Protein AF-A0A9W9JYM2-F1 (afdb_monomer_lite)

Secondary structure (DSSP, 8-state):
--------------------------------PPPPP---TTHHHHHHHHTPBPPPPBPTTT-PBPTT--SBHHHHHT--HHHHHHHHHHTT--SS--HHHHTSS------TTSTTGGG--HHHHHHHHHHHTTSS----S--STTGGGGS---------------------PPP------------------------HHHHHHHHHHHHHHHHHHHHHHHHHHHHT-

Foldseek 3Di:
DDDDDDDDDDDDDDDDDDDDDDDDDDPDPDPPDPDDPPDDPCPVVVVVQQAAAADFDAQLVPRHGQPPDDGGNVVLVVDDPVRLVSVCVSQQLAPPGDPSQVSAPDHFNHLHVDPCVVVQDPVNSSLRVCCSSVVDDDDDDDDPPPVCVVPDDDDDDDDDDDDDDDDDDDDDDDDDDDDDDDDDDDDDDDDDPPPPPPDPVNVVVVVVVVVVVVVVVVVVVVVVVVVVD

Organism: NCBI:txid1131581

Sequence (229 aa):
MKTSPASPNRKSNSSSFSNSAKSSSSASTNPPQPLPPTFHPNFLPFINHLAQPLNPMVNSITGEAAPGWPENVLQYHLLSENQLNNLARFFGQVFPANTTTHSYPRTFRPWIGAPDEDSTSIERKRSSFGYFIGLYDYIPSEVEHFTARLARPLLEHPLSINLGPAGQRQTQPESYPGQDNARNLTRPENEAESAHSQSVMDVMLYMEREWQLAMARAQAEQENRLARK

Structure (mmCIF, N/CA/C/O backbone):
data_AF-A0A9W9JYM2-F1
#
_entry.id   AF-A0A9W9JYM2-F1
#
loop_
_atom_site.group_PDB
_atom_site.id
_atom_site.type_symbol
_atom_site.label_atom_id
_atom_site.label_alt_id
_atom_site.label_comp_id
_atom_site.label_asym_id
_atom_site.label_entity_id
_atom_site.label_seq_id
_atom_site.pdbx_PDB_ins_code
_atom_site.Cartn_x
_atom_site.Cartn_y
_atom_site.Cartn_z
_at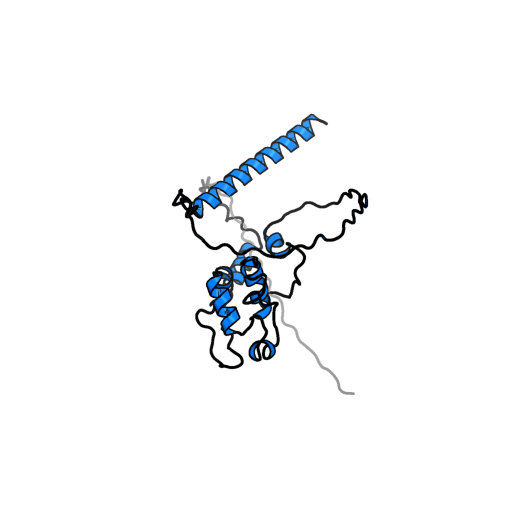om_site.occupancy
_atom_site.B_iso_or_equiv
_atom_site.auth_seq_id
_atom_site.auth_comp_id
_atom_site.auth_asym_id
_atom_site.auth_atom_id
_atom_site.pdbx_PDB_model_num
ATOM 1 N N . MET A 1 1 ? -35.630 -47.715 25.346 1.00 52.12 1 MET A N 1
ATOM 2 C CA . MET A 1 1 ? -35.900 -47.700 26.800 1.00 52.12 1 MET A CA 1
ATOM 3 C C . MET A 1 1 ? -34.611 -47.388 27.542 1.00 52.12 1 MET A C 1
ATOM 5 O O . MET A 1 1 ? -33.712 -48.216 27.502 1.00 52.12 1 MET A O 1
ATOM 9 N N . LYS A 1 2 ? -34.509 -46.204 28.153 1.00 50.06 2 LYS A N 1
ATOM 10 C CA . LYS A 1 2 ? -33.756 -45.903 29.386 1.00 50.06 2 LYS A CA 1
ATOM 11 C C . LYS A 1 2 ? -33.993 -44.426 29.728 1.00 50.06 2 LYS A C 1
ATOM 13 O O . LYS A 1 2 ? -34.112 -43.589 28.843 1.00 50.06 2 LYS A O 1
ATOM 18 N N . THR A 1 3 ? -34.220 -44.199 31.007 1.00 57.06 3 THR A N 1
ATOM 19 C CA . THR A 1 3 ? -35.016 -43.145 31.644 1.00 57.06 3 THR A CA 1
ATOM 20 C C . THR A 1 3 ? -34.171 -41.961 32.129 1.00 57.06 3 THR A C 1
ATOM 22 O O . THR A 1 3 ? -33.016 -42.155 32.499 1.00 57.06 3 THR A O 1
ATOM 25 N N . SER A 1 4 ? -34.779 -40.767 32.200 1.00 56.91 4 SER A N 1
ATOM 26 C CA . SER A 1 4 ? -34.328 -39.604 32.999 1.00 56.91 4 SER A CA 1
ATOM 27 C C . SER A 1 4 ? -34.153 -39.951 34.492 1.00 56.91 4 SER A C 1
ATOM 29 O O . SER A 1 4 ? -34.675 -40.987 34.921 1.00 56.91 4 SER A O 1
ATOM 31 N N . PRO A 1 5 ? -33.450 -39.123 35.302 1.00 62.56 5 PRO A N 1
ATOM 32 C CA . PRO A 1 5 ? -34.074 -37.958 35.986 1.00 62.56 5 PRO A CA 1
ATOM 33 C C . PRO A 1 5 ? -33.123 -36.725 36.146 1.00 62.56 5 PRO A C 1
ATOM 35 O O . PRO A 1 5 ? -31.911 -36.873 36.178 1.00 62.56 5 PRO A O 1
ATOM 38 N N . ALA A 1 6 ? -33.597 -35.479 35.992 1.00 46.03 6 ALA A N 1
ATOM 39 C CA . ALA A 1 6 ? -34.107 -34.514 37.001 1.00 46.03 6 ALA A CA 1
ATOM 40 C C . ALA A 1 6 ? -33.075 -33.494 37.571 1.00 46.03 6 ALA A C 1
ATOM 42 O O . ALA A 1 6 ? -32.007 -33.859 38.050 1.00 46.03 6 ALA A O 1
ATOM 43 N N . SER A 1 7 ? -33.454 -32.203 37.522 1.00 45.78 7 SER A N 1
ATOM 44 C CA . SER A 1 7 ? -32.801 -30.998 38.096 1.00 45.78 7 SER A CA 1
ATOM 45 C C . SER A 1 7 ? -32.857 -30.924 39.637 1.00 45.78 7 SER A C 1
ATOM 47 O O . SER A 1 7 ? -33.600 -31.696 40.244 1.00 45.78 7 SER A O 1
ATOM 49 N N . PRO A 1 8 ? -32.146 -29.970 40.293 1.00 57.94 8 PRO A N 1
ATOM 50 C CA . PRO A 1 8 ? -32.771 -28.679 40.689 1.00 57.94 8 PRO A CA 1
ATOM 51 C C . PRO A 1 8 ? -31.809 -27.453 40.644 1.00 57.94 8 PRO A C 1
ATOM 53 O O . PRO A 1 8 ? -30.619 -27.562 40.901 1.00 57.94 8 PRO A O 1
ATOM 56 N N . ASN A 1 9 ? -32.242 -26.277 40.170 1.00 39.62 9 ASN A N 1
ATOM 57 C CA . ASN A 1 9 ? -32.855 -25.161 40.922 1.00 39.62 9 ASN A CA 1
ATOM 58 C C . ASN A 1 9 ? -31.942 -24.481 41.976 1.00 39.62 9 ASN A C 1
ATOM 60 O O . ASN A 1 9 ? -31.731 -25.029 43.058 1.00 39.62 9 ASN A O 1
ATOM 64 N N . ARG A 1 10 ? -31.499 -23.233 41.728 1.00 40.88 10 ARG A N 1
ATOM 65 C CA . ARG A 1 10 ? -31.034 -22.327 42.799 1.00 40.88 10 ARG A CA 1
ATOM 66 C C . ARG A 1 10 ? -31.314 -20.841 42.510 1.00 40.88 10 ARG A C 1
ATOM 68 O O . ARG A 1 10 ? -30.518 -20.140 41.905 1.00 40.88 10 ARG A O 1
ATOM 75 N N . LYS A 1 11 ? -32.494 -20.419 42.976 1.00 42.94 11 LYS A N 1
ATOM 76 C CA . LYS A 1 11 ? -32.839 -19.189 43.721 1.00 42.94 11 LYS A CA 1
ATOM 77 C C . LYS A 1 11 ? -32.017 -17.907 43.473 1.00 42.94 11 LYS A C 1
ATOM 79 O O . LYS A 1 11 ? -30.898 -17.756 43.951 1.00 42.94 11 LYS A O 1
ATOM 84 N N . SER A 1 12 ? -32.709 -16.961 42.840 1.00 44.03 12 SER A N 1
ATOM 85 C CA . SER A 1 12 ? -32.846 -15.534 43.176 1.00 44.03 12 SER A CA 1
ATOM 86 C C . SER A 1 12 ? -32.277 -15.055 44.519 1.00 44.03 12 SER A C 1
ATOM 88 O O . SER A 1 12 ? -32.616 -15.622 45.556 1.00 44.03 12 SER A O 1
ATOM 90 N N . ASN A 1 13 ? -31.597 -13.902 44.503 1.00 38.34 13 ASN A N 1
ATOM 91 C CA . ASN A 1 13 ? -31.662 -12.935 45.600 1.00 38.34 13 ASN A CA 1
ATOM 92 C C . ASN A 1 13 ? -31.678 -11.501 45.053 1.00 38.34 13 ASN A C 1
ATOM 94 O O . ASN A 1 13 ? -30.688 -10.986 44.542 1.00 38.34 13 ASN A O 1
ATOM 98 N N . SER A 1 14 ? -32.849 -10.885 45.176 1.00 40.78 14 SER A N 1
ATOM 99 C CA . SER A 1 14 ? -33.085 -9.450 45.152 1.00 40.78 14 SER A CA 1
ATOM 100 C C . SER A 1 14 ? -32.623 -8.835 46.473 1.00 40.78 14 SER A C 1
ATOM 102 O O . SER A 1 14 ? -33.038 -9.299 47.535 1.00 40.78 14 SER A O 1
ATOM 104 N N . SER A 1 15 ? -31.865 -7.746 46.427 1.00 43.50 15 SER A N 1
ATOM 105 C CA . SER A 1 15 ? -31.766 -6.824 47.560 1.00 43.50 15 SER A CA 1
ATOM 106 C C . SER A 1 15 ? -31.926 -5.399 47.056 1.00 43.50 15 SER A C 1
ATOM 108 O O . SER A 1 15 ? -30.973 -4.738 46.646 1.00 43.50 15 SER A O 1
ATOM 110 N N . SER A 1 16 ? -33.181 -4.968 47.074 1.00 39.88 16 SER A N 1
ATOM 111 C CA . SER A 1 16 ? -33.601 -3.578 47.050 1.00 39.88 16 SER A CA 1
ATOM 112 C C . SER A 1 16 ? -33.079 -2.890 48.311 1.00 39.88 16 SER A C 1
ATOM 114 O O . SER A 1 16 ? -33.442 -3.289 49.415 1.00 39.88 16 SER A O 1
ATOM 116 N N . PHE A 1 17 ? -32.271 -1.845 48.158 1.00 40.62 17 PHE A N 1
ATOM 117 C CA . PHE A 1 17 ? -32.029 -0.880 49.227 1.00 40.62 17 PHE A CA 1
ATOM 118 C C . PHE A 1 17 ? -32.541 0.480 48.772 1.00 40.62 17 PHE A C 1
ATOM 120 O O . PHE A 1 17 ? -31.907 1.208 48.013 1.00 40.62 17 PHE A O 1
ATOM 127 N N . SER A 1 18 ? -33.751 0.779 49.230 1.00 43.53 18 SER A N 1
ATOM 128 C CA . SER A 1 18 ? -34.351 2.101 49.237 1.00 43.53 18 SER A CA 1
ATOM 129 C C . SER A 1 18 ? -33.658 2.961 50.292 1.00 43.53 18 SER A C 1
ATOM 131 O O . SER A 1 18 ? -33.866 2.740 51.484 1.00 43.53 18 SER A O 1
ATOM 133 N N . ASN A 1 19 ? -32.893 3.965 49.868 1.00 41.31 19 ASN A N 1
ATOM 134 C CA . ASN A 1 19 ? -32.499 5.069 50.737 1.00 41.31 19 ASN A CA 1
ATOM 135 C C . ASN A 1 19 ? -33.238 6.328 50.291 1.00 41.31 19 ASN A C 1
ATOM 137 O O . ASN A 1 19 ? -32.892 6.972 49.305 1.00 41.31 19 ASN A O 1
ATOM 141 N N . SER A 1 20 ? -34.288 6.638 51.044 1.00 42.53 20 SER A N 1
ATOM 142 C CA . SER A 1 20 ? -34.987 7.913 51.023 1.00 42.53 20 SER A CA 1
ATOM 143 C C . SER A 1 20 ? -34.416 8.759 52.156 1.00 42.53 20 SER A C 1
ATOM 145 O O . SER A 1 20 ? -34.592 8.395 53.317 1.00 42.53 20 SER A O 1
ATOM 147 N N . ALA A 1 21 ? -33.725 9.858 51.847 1.00 40.41 21 ALA A N 1
ATOM 148 C CA . ALA A 1 21 ? -33.579 10.980 52.772 1.00 40.41 21 ALA A CA 1
ATOM 149 C C . ALA A 1 21 ? -33.031 12.242 52.089 1.00 40.41 21 ALA A C 1
ATOM 151 O O . ALA A 1 21 ? -31.911 12.265 51.592 1.00 40.41 21 ALA A O 1
ATOM 152 N N . LYS A 1 22 ? -33.814 13.310 52.271 1.00 43.94 22 LYS A N 1
ATOM 153 C CA . LYS A 1 22 ? -33.401 14.697 52.534 1.00 43.94 22 LYS A CA 1
ATOM 154 C C . LYS A 1 22 ? -32.867 15.535 51.370 1.00 43.94 22 LYS A C 1
ATOM 156 O O . LYS A 1 22 ? -31.683 15.615 51.080 1.00 43.94 22 LYS A O 1
ATOM 161 N N . SER A 1 23 ? -33.810 16.324 50.865 1.00 46.00 23 SER A N 1
ATOM 162 C CA . SER A 1 23 ? -33.644 17.719 50.471 1.00 46.00 23 SER A CA 1
ATOM 163 C C . SER A 1 23 ? -32.732 18.510 51.423 1.00 46.00 23 SER A C 1
ATOM 165 O O . SER A 1 23 ? -33.084 18.752 52.580 1.00 46.00 23 SER A O 1
ATOM 167 N N . SER A 1 24 ? -31.616 18.995 50.892 1.00 47.81 24 SER A N 1
ATOM 168 C CA . SER A 1 24 ? -30.946 20.208 51.356 1.00 47.81 24 SER A CA 1
ATOM 169 C C . SER A 1 24 ? -30.497 20.985 50.126 1.00 47.81 24 SER A C 1
ATOM 171 O O . SER A 1 24 ? -29.610 20.558 49.391 1.00 47.81 24 SER A O 1
ATOM 173 N N . SER A 1 25 ? -31.161 22.110 49.894 1.00 51.00 25 SER A N 1
ATOM 174 C CA . SER A 1 25 ? -30.778 23.143 48.945 1.00 51.00 25 SER A CA 1
ATOM 175 C C . SER A 1 25 ? -29.410 23.710 49.323 1.00 51.00 25 SER A C 1
ATOM 177 O O . SER A 1 25 ? -29.299 24.481 50.277 1.00 51.00 25 SER A O 1
ATOM 179 N N . SER A 1 26 ? -28.377 23.351 48.569 1.00 48.88 26 SER A N 1
ATOM 180 C CA . SER A 1 26 ? -27.124 24.095 48.519 1.00 48.88 26 SER A CA 1
ATOM 181 C C . SER A 1 26 ? -26.885 24.520 47.075 1.00 48.88 26 SER A C 1
ATOM 183 O O . SER A 1 26 ? -26.797 23.701 46.161 1.00 48.88 26 SER A O 1
ATOM 185 N N . ALA A 1 27 ? -26.841 25.834 46.864 1.00 53.47 27 ALA A N 1
ATOM 186 C CA . ALA A 1 27 ? -26.391 26.436 45.623 1.00 53.47 27 ALA A CA 1
ATOM 187 C C . ALA A 1 27 ? -24.919 26.048 45.417 1.00 53.47 27 ALA A C 1
ATOM 189 O O . ALA A 1 27 ? -24.014 26.649 45.990 1.00 53.47 27 ALA A O 1
ATOM 190 N N . SER A 1 28 ? -24.697 24.980 44.655 1.00 46.28 28 SER A N 1
ATOM 191 C CA . SER A 1 28 ? -23.378 24.562 44.204 1.00 46.28 28 SER A CA 1
ATOM 192 C C . SER A 1 28 ? -23.143 25.188 42.836 1.00 46.28 28 SER A C 1
ATOM 194 O O . SER A 1 28 ? -23.667 24.728 41.821 1.00 46.28 28 SER A O 1
ATOM 196 N N . THR A 1 29 ? -22.383 26.281 42.823 1.00 54.09 29 THR A N 1
ATOM 197 C CA . THR A 1 29 ? -21.778 26.838 41.613 1.00 54.09 29 THR A CA 1
ATOM 198 C C . THR A 1 29 ? -20.726 25.844 41.123 1.00 54.09 29 THR A C 1
ATOM 200 O O . THR A 1 29 ? -19.540 25.980 41.415 1.00 54.09 29 THR A O 1
ATOM 203 N N . ASN A 1 30 ? -21.167 24.790 40.434 1.00 56.97 30 ASN A N 1
ATOM 204 C CA . ASN A 1 30 ? -20.260 23.906 39.717 1.00 56.97 30 ASN A CA 1
ATOM 205 C C . ASN A 1 30 ? -19.671 24.690 38.533 1.00 56.97 30 ASN A C 1
ATOM 207 O O . ASN A 1 30 ? -20.443 25.279 37.769 1.00 56.97 30 ASN A O 1
ATOM 211 N N . PRO A 1 31 ? -18.336 24.723 38.353 1.00 65.12 31 PRO A N 1
ATOM 212 C CA . PRO A 1 31 ? -17.756 25.230 37.116 1.00 65.12 31 PRO A CA 1
ATOM 213 C C . PRO A 1 31 ? -18.315 24.413 35.939 1.00 65.12 31 PRO A C 1
ATOM 215 O O . PRO A 1 31 ? -18.590 23.220 36.119 1.00 65.12 31 PRO A O 1
ATOM 218 N N . PRO A 1 32 ? -18.518 25.023 34.756 1.00 63.31 32 PRO A N 1
ATOM 219 C CA . PRO A 1 32 ? -19.047 24.315 33.599 1.00 63.31 32 PRO A CA 1
ATOM 220 C C . PRO A 1 32 ? -18.150 23.110 33.325 1.00 63.31 32 PRO A C 1
ATOM 222 O O . PRO A 1 32 ? -16.969 23.262 33.013 1.00 63.31 32 PRO A O 1
ATOM 225 N N . GLN A 1 33 ? -18.696 21.908 33.521 1.00 67.50 33 GLN A N 1
ATOM 226 C CA . GLN A 1 33 ? -17.962 20.695 33.209 1.00 67.50 33 GLN A CA 1
ATOM 227 C C . GLN A 1 33 ? -17.644 20.714 31.712 1.00 67.50 33 GLN A C 1
ATOM 229 O O . GLN A 1 33 ? -18.551 20.983 30.916 1.00 67.50 33 GLN A O 1
ATOM 234 N N . PRO A 1 34 ? -16.386 20.456 31.312 1.00 66.62 34 PRO A N 1
ATOM 235 C CA . PRO A 1 34 ? -16.044 20.323 29.909 1.00 66.62 34 PRO A CA 1
ATOM 236 C C . PRO A 1 34 ? -16.919 19.222 29.318 1.00 66.62 34 PRO A C 1
ATOM 238 O O . PRO A 1 34 ? -16.894 18.085 29.792 1.00 66.62 34 PRO A O 1
ATOM 241 N N . LEU A 1 35 ? -17.725 19.571 28.315 1.00 67.62 35 LEU A N 1
ATOM 242 C CA . LEU A 1 35 ? -18.462 18.583 27.540 1.00 67.62 35 LEU A CA 1
ATOM 243 C C . LEU A 1 35 ? -17.445 17.547 27.039 1.00 67.62 35 LEU A C 1
ATOM 245 O O . LEU A 1 35 ? -16.399 17.951 26.515 1.00 67.62 35 LEU A O 1
ATOM 249 N N . PRO A 1 36 ? -17.693 16.237 27.223 1.00 68.88 36 PRO A N 1
ATOM 250 C CA . PRO A 1 36 ? -16.796 15.232 26.687 1.00 68.88 36 PRO A CA 1
ATOM 251 C C . PRO A 1 36 ? -16.675 15.478 25.179 1.00 68.88 36 PRO A C 1
ATOM 253 O O . PRO A 1 36 ? -17.701 15.712 24.531 1.00 68.88 36 PRO A O 1
ATOM 256 N N . PRO A 1 37 ? -15.453 15.478 24.620 1.00 68.25 37 PRO A N 1
ATOM 257 C CA . PRO A 1 37 ? -15.262 15.707 23.198 1.00 68.25 37 PRO A CA 1
ATOM 258 C C . PRO A 1 37 ? -16.140 14.729 22.417 1.00 68.25 37 PRO A C 1
ATOM 260 O O . PRO A 1 37 ? -16.011 13.509 22.537 1.00 68.25 37 PRO A O 1
ATOM 263 N N . THR A 1 38 ? -17.082 15.276 21.652 1.00 80.00 38 THR A N 1
ATOM 264 C CA . THR A 1 38 ? -17.977 14.513 20.786 1.00 80.00 38 THR A CA 1
ATOM 265 C C . THR A 1 38 ? -17.176 14.018 19.592 1.00 80.00 38 THR A C 1
ATOM 267 O O . THR A 1 38 ? -17.150 14.646 18.536 1.00 80.00 38 THR A O 1
ATOM 270 N N . PHE A 1 39 ? -16.463 12.910 19.772 1.00 79.56 39 PHE A N 1
ATOM 271 C CA . PHE A 1 39 ? -15.811 12.221 18.668 1.00 79.56 39 PHE A CA 1
ATOM 272 C C . PHE A 1 39 ? -16.854 11.507 17.810 1.00 79.56 39 PHE A C 1
ATOM 274 O O . PHE A 1 39 ? -17.852 10.985 18.312 1.00 79.56 39 PHE A O 1
ATOM 281 N N . HIS A 1 40 ? -16.600 11.446 16.503 1.00 83.25 40 HIS A N 1
ATOM 282 C CA . HIS A 1 40 ? -17.379 10.600 15.607 1.00 83.25 40 HIS A CA 1
ATOM 283 C C . HIS A 1 40 ? -17.314 9.141 16.105 1.00 83.25 40 HIS A C 1
ATOM 285 O O . HIS A 1 40 ? -16.227 8.691 16.480 1.00 83.25 40 HIS A O 1
ATOM 291 N N . PRO A 1 41 ? -18.415 8.364 16.087 1.00 85.75 41 PRO A N 1
ATOM 292 C CA . PRO A 1 41 ? -18.438 6.996 16.625 1.00 85.75 41 PRO A CA 1
ATOM 293 C C . PRO A 1 41 ? -17.381 6.068 16.004 1.00 85.75 41 PRO A C 1
ATOM 295 O O . PRO A 1 41 ? -16.917 5.133 16.651 1.00 85.75 41 PRO A O 1
ATOM 298 N N . ASN A 1 42 ? -16.944 6.361 14.775 1.00 83.25 42 ASN A N 1
ATOM 299 C CA . ASN A 1 42 ? -15.917 5.583 14.073 1.00 83.25 42 ASN A CA 1
ATOM 300 C C . ASN A 1 42 ? -14.478 6.054 14.326 1.00 83.25 42 ASN A C 1
ATOM 302 O O . ASN A 1 42 ? -13.554 5.435 13.810 1.00 83.25 42 ASN A O 1
ATOM 306 N N . PHE A 1 43 ? -14.261 7.114 15.109 1.00 85.00 43 PHE A N 1
ATOM 307 C CA . PHE A 1 43 ? -12.920 7.642 15.357 1.00 85.00 43 PHE A CA 1
ATOM 308 C C . PHE A 1 43 ? -12.034 6.626 16.090 1.00 85.00 43 PHE A C 1
ATOM 310 O O . PHE A 1 43 ? -10.970 6.270 15.595 1.00 85.00 43 PHE A O 1
ATOM 317 N N . LEU A 1 44 ? -12.495 6.090 17.225 1.00 88.81 44 LEU A N 1
ATOM 318 C CA . LEU A 1 44 ? -11.724 5.100 17.987 1.00 88.81 44 LEU A CA 1
ATOM 319 C C . LEU A 1 44 ? -11.506 3.781 17.220 1.00 88.81 44 LEU A C 1
ATOM 321 O O . LEU A 1 44 ? -10.366 3.319 17.184 1.00 88.81 44 LEU A O 1
ATOM 325 N N . PRO A 1 45 ? -12.522 3.186 16.559 1.00 88.81 45 PRO A N 1
ATOM 326 C CA . PRO A 1 45 ? -12.302 2.034 15.684 1.00 88.81 45 PRO A CA 1
ATOM 327 C C . PRO A 1 45 ? -11.262 2.290 14.589 1.00 88.81 45 PRO A C 1
ATOM 329 O O . PRO A 1 45 ? -10.435 1.423 14.318 1.00 88.81 45 PRO A O 1
ATOM 332 N N . PHE A 1 46 ? -11.272 3.481 13.987 1.00 85.25 46 PHE A N 1
ATOM 333 C CA . PHE A 1 46 ? -10.330 3.844 12.934 1.00 85.25 46 PHE A CA 1
ATOM 334 C C . PHE A 1 46 ? -8.898 3.990 13.458 1.00 85.25 46 PHE A C 1
ATOM 336 O O . PHE A 1 46 ? -7.976 3.435 12.869 1.00 85.25 46 PHE A O 1
ATOM 343 N N . ILE A 1 47 ? -8.703 4.658 14.598 1.00 89.94 47 ILE A N 1
ATOM 344 C CA . ILE A 1 47 ? -7.384 4.752 15.241 1.00 89.94 47 ILE A CA 1
ATOM 345 C C . ILE A 1 47 ? -6.863 3.365 15.629 1.00 89.94 47 ILE A C 1
ATOM 347 O O . ILE A 1 47 ? -5.697 3.061 15.387 1.00 89.94 47 ILE A O 1
ATOM 351 N N . ASN A 1 48 ? -7.727 2.498 16.161 1.00 90.00 48 ASN A N 1
ATOM 352 C CA . ASN A 1 48 ? -7.352 1.122 16.479 1.00 90.00 48 ASN A CA 1
ATOM 353 C C . ASN A 1 48 ? -6.939 0.338 15.229 1.00 90.00 48 ASN A C 1
ATOM 355 O O . ASN A 1 48 ? -5.968 -0.407 15.292 1.00 90.00 48 ASN A O 1
ATOM 359 N N . HIS A 1 49 ? -7.637 0.519 14.104 1.00 89.31 49 HIS A N 1
ATOM 360 C CA . HIS A 1 49 ? -7.267 -0.085 12.823 1.00 89.31 49 HIS A CA 1
ATOM 361 C C . HIS A 1 49 ? -5.899 0.409 12.333 1.00 89.31 49 HIS A C 1
ATOM 363 O O . HIS A 1 49 ? -5.039 -0.395 11.988 1.00 89.31 49 HIS A O 1
ATOM 369 N N . LEU A 1 50 ? -5.662 1.721 12.376 1.00 88.44 50 LEU A N 1
ATOM 370 C CA . LEU A 1 50 ? -4.379 2.317 11.998 1.00 88.44 50 LEU A CA 1
ATOM 371 C C . LEU A 1 50 ? -3.218 1.841 12.886 1.00 88.44 50 LEU A C 1
ATOM 373 O O . LEU A 1 50 ? -2.093 1.696 12.409 1.00 88.44 50 LEU A O 1
ATOM 377 N N . ALA A 1 51 ? -3.488 1.558 14.159 1.00 93.06 51 ALA A N 1
ATOM 378 C CA . ALA A 1 51 ? -2.510 1.021 15.097 1.00 93.06 51 ALA A CA 1
ATOM 379 C C . ALA A 1 51 ? -2.274 -0.497 14.958 1.00 93.06 51 ALA A C 1
ATOM 381 O O . ALA A 1 51 ? -1.421 -1.035 15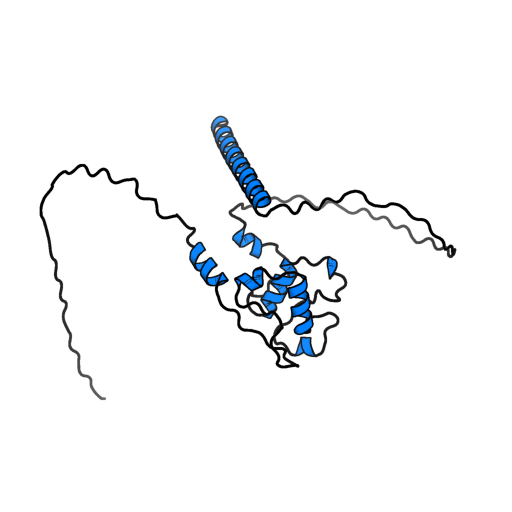.665 1.00 93.06 51 ALA A O 1
ATOM 382 N N . GLN A 1 52 ? -3.004 -1.209 14.086 1.00 93.75 52 GLN A N 1
ATOM 383 C CA . GLN A 1 52 ? -2.821 -2.654 13.933 1.00 93.75 52 GLN A CA 1
ATOM 384 C C . GLN A 1 52 ? -1.408 -2.973 13.425 1.00 93.75 52 GLN A C 1
ATOM 386 O O . GLN A 1 52 ? -0.973 -2.378 12.433 1.00 93.75 52 GLN A O 1
ATOM 391 N N . PRO A 1 53 ? -0.694 -3.916 14.070 1.00 94.44 53 PRO A N 1
ATOM 392 C CA . PRO A 1 53 ? 0.634 -4.312 13.636 1.00 94.44 53 PRO A CA 1
ATOM 393 C C . PRO A 1 53 ? 0.565 -5.077 12.313 1.00 94.44 53 PRO A C 1
ATOM 395 O O . PRO A 1 53 ? -0.312 -5.918 12.102 1.00 94.44 53 PRO A O 1
ATOM 398 N N . LEU A 1 54 ? 1.516 -4.793 11.431 1.00 92.81 54 LEU A N 1
ATOM 399 C CA . LEU A 1 54 ? 1.696 -5.469 10.155 1.00 92.81 54 LEU A CA 1
ATOM 400 C C . LEU A 1 54 ? 2.844 -6.465 10.268 1.00 92.81 54 LEU A C 1
ATOM 402 O O . LEU A 1 54 ? 3.989 -6.093 10.513 1.00 92.81 54 LEU A O 1
ATOM 406 N N . ASN A 1 55 ? 2.547 -7.742 10.041 1.00 91.56 55 ASN A N 1
ATOM 407 C CA . ASN A 1 55 ? 3.579 -8.772 10.043 1.00 91.56 55 ASN A CA 1
ATOM 408 C C . ASN A 1 55 ? 4.478 -8.633 8.803 1.00 91.56 55 ASN A C 1
ATOM 410 O O . ASN A 1 55 ? 3.947 -8.476 7.699 1.00 91.56 55 ASN A O 1
ATOM 414 N N . PRO A 1 56 ? 5.812 -8.719 8.958 1.00 90.44 56 PRO A N 1
ATOM 415 C CA . PRO A 1 56 ? 6.741 -8.603 7.846 1.00 90.44 56 PRO A CA 1
ATOM 416 C C . PRO A 1 56 ? 6.537 -9.736 6.851 1.00 90.44 56 PRO A C 1
ATOM 418 O O . PRO A 1 56 ? 6.592 -10.915 7.203 1.00 90.44 56 PRO A O 1
ATOM 421 N N . MET A 1 57 ? 6.317 -9.369 5.591 1.00 91.62 57 MET A N 1
ATOM 422 C CA . MET A 1 57 ? 6.220 -10.343 4.517 1.00 91.62 57 MET A CA 1
ATOM 423 C C . MET A 1 57 ? 7.614 -10.701 4.001 1.00 91.62 57 MET A C 1
ATOM 425 O O . MET A 1 57 ? 8.470 -9.833 3.812 1.00 91.62 57 MET A O 1
ATOM 429 N N . VAL A 1 58 ? 7.829 -11.994 3.767 1.00 92.25 58 VAL A N 1
ATOM 430 C CA . VAL A 1 58 ? 9.105 -12.531 3.289 1.00 92.25 58 VAL A CA 1
ATOM 431 C C . VAL A 1 58 ? 9.127 -12.685 1.774 1.00 92.25 58 VAL A C 1
ATOM 433 O O . VAL A 1 58 ? 8.101 -12.888 1.111 1.00 92.25 58 VAL A O 1
ATOM 436 N N . ASN A 1 59 ? 10.324 -12.591 1.211 1.00 91.75 59 ASN A N 1
ATOM 437 C CA . ASN A 1 59 ? 10.556 -12.939 -0.174 1.00 91.75 59 ASN A CA 1
ATOM 438 C C . ASN A 1 59 ? 10.343 -14.452 -0.375 1.00 91.75 59 ASN A C 1
ATOM 440 O O . ASN A 1 59 ? 10.875 -15.252 0.386 1.00 91.75 59 ASN A O 1
ATOM 444 N N . SER A 1 60 ? 9.609 -14.867 -1.402 1.00 89.94 60 SER A N 1
ATOM 445 C CA . SER A 1 60 ? 9.336 -16.280 -1.689 1.00 89.94 60 SER A CA 1
ATOM 446 C C . SER A 1 60 ? 10.564 -17.028 -2.213 1.00 89.94 60 SER A C 1
ATOM 448 O O . SER A 1 60 ? 10.641 -18.244 -2.064 1.00 89.94 60 SER A O 1
ATOM 450 N N . ILE A 1 61 ? 11.521 -16.312 -2.809 1.00 90.12 61 ILE A N 1
ATOM 451 C CA . ILE A 1 61 ? 12.768 -16.870 -3.335 1.00 90.12 61 ILE A CA 1
ATOM 452 C C . ILE A 1 61 ? 13.895 -16.753 -2.311 1.00 90.12 61 ILE A C 1
ATOM 454 O O . ILE A 1 61 ? 14.583 -17.738 -2.060 1.00 90.12 61 ILE A O 1
ATOM 458 N N . THR A 1 62 ? 14.101 -15.570 -1.718 1.00 90.56 62 THR A N 1
ATOM 459 C CA . THR A 1 62 ? 15.227 -15.365 -0.784 1.00 90.56 62 THR A CA 1
ATOM 460 C C . THR A 1 62 ? 14.900 -15.768 0.653 1.00 90.56 62 THR A C 1
ATOM 462 O O . THR A 1 62 ? 15.812 -16.013 1.434 1.00 90.56 62 THR A O 1
ATOM 465 N N . GLY A 1 63 ? 13.618 -15.844 1.024 1.00 92.75 63 GLY A N 1
ATOM 466 C CA . GLY A 1 63 ? 13.181 -16.098 2.401 1.00 92.75 63 GLY A CA 1
ATOM 467 C C . GLY A 1 63 ? 13.405 -14.924 3.360 1.00 92.75 63 GLY A C 1
ATOM 468 O O . GLY A 1 63 ? 13.060 -15.023 4.535 1.00 92.75 63 GLY A O 1
ATOM 469 N N . GLU A 1 64 ? 13.963 -13.809 2.885 1.00 92.75 64 GLU A N 1
ATOM 470 C CA . GLU A 1 64 ? 14.286 -12.649 3.715 1.00 92.75 64 GLU A CA 1
ATOM 471 C C . GLU A 1 64 ? 13.095 -11.696 3.843 1.00 92.75 64 GLU A C 1
ATOM 473 O O . GLU A 1 64 ? 12.290 -11.545 2.921 1.00 92.75 64 GLU A O 1
ATOM 478 N N . ALA A 1 65 ? 12.990 -11.022 4.988 1.00 92.56 65 ALA A N 1
ATOM 479 C CA . ALA A 1 65 ? 12.023 -9.947 5.180 1.00 92.56 65 ALA A CA 1
ATOM 480 C C . ALA A 1 65 ? 12.438 -8.696 4.391 1.00 92.56 65 ALA A C 1
ATOM 482 O O . ALA A 1 65 ? 13.627 -8.399 4.258 1.00 92.56 65 ALA A O 1
ATOM 483 N N . ALA A 1 66 ? 11.458 -7.941 3.893 1.00 90.44 66 ALA A N 1
ATOM 484 C CA . ALA A 1 66 ? 11.750 -6.720 3.153 1.00 90.44 66 ALA A CA 1
ATOM 485 C C . ALA A 1 66 ? 12.416 -5.653 4.045 1.00 90.44 66 ALA A C 1
ATOM 487 O O . ALA A 1 66 ? 11.917 -5.370 5.142 1.00 90.44 66 ALA A O 1
ATOM 488 N N . PRO A 1 67 ? 13.504 -5.009 3.583 1.00 90.50 67 PRO A N 1
ATOM 489 C CA . PRO A 1 67 ? 14.135 -3.932 4.332 1.00 90.50 67 PRO A CA 1
ATOM 490 C C . PRO A 1 67 ? 13.180 -2.736 4.432 1.00 90.50 67 PRO A C 1
ATOM 492 O O . PRO A 1 67 ? 12.655 -2.259 3.426 1.00 90.50 67 PRO A O 1
ATOM 495 N N . GLY A 1 68 ? 12.957 -2.240 5.652 1.00 88.94 68 GLY A N 1
ATOM 496 C CA . GLY A 1 68 ? 12.067 -1.098 5.895 1.00 88.94 68 GLY A CA 1
ATOM 497 C C . GLY A 1 68 ? 10.573 -1.418 5.787 1.00 88.94 68 GLY A C 1
ATOM 498 O O . GLY A 1 68 ? 9.790 -0.538 5.431 1.00 88.94 68 GLY A O 1
ATOM 499 N N . TRP A 1 69 ? 10.175 -2.664 6.063 1.00 92.44 69 TRP A N 1
ATOM 500 C CA . TRP A 1 69 ? 8.768 -3.053 6.152 1.00 92.44 69 TRP A CA 1
ATOM 501 C C . TRP A 1 69 ? 8.003 -2.209 7.197 1.00 92.44 69 TRP A C 1
ATOM 503 O O . TRP A 1 69 ? 8.535 -1.978 8.284 1.00 92.44 69 TRP A O 1
ATOM 513 N N . PRO A 1 70 ? 6.769 -1.748 6.906 1.00 93.62 70 PRO A N 1
ATOM 514 C CA . PRO A 1 70 ? 5.971 -0.979 7.860 1.00 93.62 70 PRO A CA 1
ATOM 515 C C . PRO A 1 70 ? 5.535 -1.839 9.054 1.00 93.62 70 PRO A C 1
ATOM 517 O O . PRO A 1 70 ? 4.968 -2.912 8.880 1.00 93.62 70 PRO A O 1
ATOM 520 N N . GLU A 1 71 ? 5.740 -1.347 10.271 1.00 93.31 71 GLU A N 1
ATOM 521 C CA . GLU A 1 71 ? 5.402 -2.060 11.510 1.00 93.31 71 GLU A CA 1
ATOM 522 C C . GLU A 1 71 ? 3.896 -2.078 11.789 1.00 93.31 71 GLU A C 1
ATOM 524 O O . GLU A 1 71 ? 3.401 -2.954 12.493 1.00 93.31 71 GLU A O 1
ATOM 529 N N . ASN A 1 72 ? 3.152 -1.111 11.249 1.00 93.94 72 ASN A N 1
ATOM 530 C CA . ASN A 1 72 ? 1.712 -0.976 11.438 1.00 93.94 72 ASN A CA 1
ATOM 531 C C . ASN A 1 72 ? 1.023 -0.367 10.209 1.00 93.94 72 ASN A C 1
ATOM 533 O O . ASN A 1 72 ? 1.667 0.165 9.298 1.00 93.94 72 ASN A O 1
ATOM 537 N N . VAL A 1 73 ? -0.309 -0.450 10.191 1.00 93.00 73 VAL A N 1
ATOM 538 C CA . VAL A 1 73 ? -1.149 0.049 9.090 1.00 93.00 73 VAL A CA 1
ATOM 539 C C . VAL A 1 73 ? -0.946 1.551 8.863 1.00 93.00 73 VAL A C 1
ATOM 541 O O . VAL A 1 73 ? -0.839 1.990 7.718 1.00 93.00 73 VAL A O 1
ATOM 544 N N . LEU A 1 74 ? -0.808 2.344 9.929 1.00 93.06 74 LEU A N 1
ATOM 545 C CA . LEU A 1 74 ? -0.516 3.775 9.831 1.00 93.06 74 LEU A CA 1
ATOM 546 C C . LEU A 1 74 ? 0.786 4.043 9.067 1.00 93.06 74 LEU A C 1
ATOM 548 O O . LEU A 1 74 ? 0.797 4.832 8.126 1.00 93.06 74 LEU A O 1
ATOM 552 N N . GLN A 1 75 ? 1.875 3.375 9.439 1.00 93.44 75 GLN A N 1
ATOM 553 C CA . GLN A 1 75 ? 3.178 3.541 8.801 1.00 93.44 75 GLN A CA 1
ATOM 554 C C . GLN A 1 75 ? 3.132 3.121 7.333 1.00 93.44 75 GLN A C 1
ATOM 556 O O . GLN A 1 75 ? 3.734 3.783 6.490 1.00 93.44 75 GLN A O 1
ATOM 561 N N . TYR A 1 76 ? 2.365 2.079 7.012 1.00 95.00 76 TYR A N 1
ATOM 562 C CA . TYR A 1 76 ? 2.098 1.691 5.632 1.00 95.00 76 TYR A CA 1
ATOM 563 C C . TYR A 1 76 ? 1.437 2.831 4.828 1.00 95.00 76 TYR A C 1
ATOM 565 O O . TYR A 1 76 ? 1.882 3.145 3.721 1.00 95.00 76 TYR A O 1
ATOM 573 N N . HIS A 1 77 ? 0.439 3.518 5.393 1.00 92.19 77 HIS A N 1
ATOM 574 C CA . HIS A 1 77 ? -0.181 4.683 4.747 1.00 92.19 77 HIS A CA 1
ATOM 575 C C . HIS A 1 77 ? 0.757 5.888 4.614 1.00 92.19 77 HIS A C 1
ATOM 577 O O . HIS A 1 77 ? 0.490 6.771 3.802 1.00 92.19 77 HIS A O 1
ATOM 583 N N . LEU A 1 78 ? 1.847 5.935 5.377 1.00 94.44 78 LEU A N 1
ATOM 584 C CA . LEU A 1 78 ? 2.853 6.995 5.315 1.00 94.44 78 LEU A CA 1
ATOM 585 C C . LEU A 1 78 ? 4.032 6.660 4.389 1.00 94.44 78 LEU A C 1
ATOM 587 O O . LEU A 1 78 ? 4.904 7.506 4.202 1.00 94.44 78 LEU A O 1
ATOM 591 N N . LEU A 1 79 ? 4.065 5.471 3.773 1.00 94.38 79 LEU A N 1
ATOM 592 C CA . LEU A 1 79 ? 5.155 5.080 2.877 1.00 94.38 79 LEU A CA 1
ATOM 593 C C . LEU A 1 79 ? 5.279 6.039 1.695 1.00 94.38 79 LEU A C 1
ATOM 595 O O . LEU A 1 79 ? 4.315 6.269 0.959 1.00 94.38 79 LEU A O 1
ATOM 599 N N . SER A 1 80 ? 6.483 6.561 1.499 1.00 95.38 80 SER A N 1
ATOM 600 C CA . SER A 1 80 ? 6.849 7.350 0.326 1.00 95.38 80 SER A CA 1
ATOM 601 C C . SER A 1 80 ? 6.819 6.509 -0.949 1.00 95.38 80 SER A C 1
ATOM 603 O O . SER A 1 80 ? 6.898 5.277 -0.928 1.00 95.38 80 SER A O 1
ATOM 605 N N . GLU A 1 81 ? 6.767 7.193 -2.085 1.00 94.06 81 GLU A N 1
ATOM 606 C CA . GLU A 1 81 ? 6.831 6.561 -3.398 1.00 94.06 81 GLU A CA 1
ATOM 607 C C . GLU A 1 81 ? 8.094 5.705 -3.576 1.00 94.06 81 GLU A C 1
ATOM 609 O O . GLU A 1 81 ? 8.009 4.555 -4.004 1.00 94.06 81 GLU A O 1
ATOM 614 N N . ASN A 1 82 ? 9.257 6.211 -3.157 1.00 94.75 82 ASN A N 1
ATOM 615 C CA . ASN A 1 82 ? 10.518 5.471 -3.229 1.00 94.75 82 ASN A CA 1
ATOM 616 C C . ASN A 1 82 ? 10.490 4.186 -2.392 1.00 94.75 82 ASN A C 1
ATOM 618 O O . ASN A 1 82 ? 10.976 3.147 -2.839 1.00 94.75 82 ASN A O 1
ATOM 622 N N . GLN A 1 83 ? 9.899 4.231 -1.196 1.00 95.44 83 GLN A N 1
ATOM 623 C CA . GLN A 1 83 ? 9.762 3.047 -0.345 1.00 95.44 83 GLN A CA 1
ATOM 624 C C . GLN A 1 83 ? 8.838 2.004 -0.981 1.00 95.44 83 GLN A C 1
ATOM 626 O O . GLN A 1 83 ? 9.191 0.828 -1.017 1.00 95.44 83 GLN A O 1
ATOM 631 N N . LEU A 1 84 ? 7.705 2.425 -1.550 1.00 94.88 84 LEU A N 1
ATOM 632 C CA . LEU A 1 84 ? 6.807 1.529 -2.288 1.00 94.88 84 LEU A CA 1
ATOM 633 C C . LEU A 1 84 ? 7.497 0.914 -3.505 1.00 94.88 84 LEU A C 1
ATOM 635 O O . LEU A 1 84 ? 7.346 -0.281 -3.756 1.00 94.88 84 LEU A O 1
ATOM 639 N N . ASN A 1 85 ? 8.290 1.705 -4.229 1.00 94.38 85 ASN A N 1
ATOM 640 C CA . ASN A 1 85 ? 9.029 1.214 -5.384 1.00 94.38 85 ASN A CA 1
ATOM 641 C C . ASN A 1 85 ? 10.075 0.165 -4.980 1.00 94.38 85 ASN A C 1
ATOM 643 O O . ASN A 1 85 ? 10.209 -0.874 -5.627 1.00 94.38 85 ASN A O 1
ATOM 647 N N . ASN A 1 86 ? 10.785 0.397 -3.876 1.00 94.88 86 ASN A N 1
ATOM 648 C CA . ASN A 1 86 ? 11.749 -0.560 -3.339 1.00 94.88 86 ASN A CA 1
ATOM 649 C C . ASN A 1 86 ? 11.071 -1.853 -2.869 1.00 94.88 86 ASN A C 1
ATOM 651 O O . ASN A 1 86 ? 11.570 -2.936 -3.169 1.00 94.88 86 ASN A O 1
ATOM 655 N N . LEU A 1 87 ? 9.913 -1.759 -2.209 1.00 94.88 87 LEU A N 1
ATOM 656 C CA . LEU A 1 87 ? 9.126 -2.925 -1.803 1.00 94.88 87 LEU A CA 1
ATOM 657 C C . LEU A 1 87 ? 8.642 -3.732 -3.016 1.00 94.88 87 LEU A C 1
ATOM 659 O O . LEU A 1 87 ? 8.810 -4.949 -3.053 1.00 94.88 87 LEU A O 1
ATOM 663 N N . ALA A 1 88 ? 8.095 -3.075 -4.039 1.00 93.81 88 ALA A N 1
ATOM 664 C CA . ALA A 1 88 ? 7.641 -3.756 -5.249 1.00 93.81 88 ALA A CA 1
ATOM 665 C C . ALA A 1 88 ? 8.797 -4.448 -5.997 1.00 93.81 88 ALA A C 1
ATOM 667 O O . ALA A 1 88 ? 8.638 -5.592 -6.425 1.00 93.81 88 ALA A O 1
ATOM 668 N N . ARG A 1 89 ? 9.985 -3.825 -6.079 1.00 94.06 89 ARG A N 1
ATOM 669 C CA . ARG A 1 89 ? 11.199 -4.474 -6.617 1.00 94.06 89 ARG A CA 1
ATOM 670 C C . ARG A 1 89 ? 11.627 -5.673 -5.779 1.00 94.06 89 ARG A C 1
ATOM 672 O O . ARG A 1 89 ? 11.918 -6.723 -6.346 1.00 94.06 89 ARG A O 1
ATOM 679 N N . PHE A 1 90 ? 11.625 -5.535 -4.453 1.00 94.50 90 PHE A N 1
ATOM 680 C CA . PHE A 1 90 ? 12.005 -6.607 -3.535 1.00 94.50 90 PHE A CA 1
ATOM 681 C C . PHE A 1 90 ? 11.126 -7.846 -3.726 1.00 94.50 90 PHE A C 1
ATOM 683 O O . PHE A 1 90 ? 11.647 -8.946 -3.866 1.00 94.50 90 PHE A O 1
ATOM 690 N N . PHE A 1 91 ? 9.807 -7.678 -3.829 1.00 93.69 91 PHE A N 1
ATOM 691 C CA . PHE A 1 91 ? 8.868 -8.785 -4.055 1.00 93.69 91 PHE A CA 1
ATOM 692 C C . PHE A 1 91 ? 8.724 -9.204 -5.527 1.00 93.69 91 PHE A C 1
ATOM 694 O O . PHE A 1 91 ? 7.842 -9.997 -5.863 1.00 93.69 91 PHE A O 1
ATOM 701 N N . GLY A 1 92 ? 9.563 -8.672 -6.420 1.00 91.81 92 GLY A N 1
ATOM 702 C CA . GLY A 1 92 ? 9.540 -8.999 -7.843 1.00 91.81 92 GLY A CA 1
ATOM 703 C C . GLY A 1 92 ? 8.250 -8.590 -8.556 1.00 91.81 92 GLY A C 1
ATOM 704 O O . GLY A 1 92 ? 7.932 -9.160 -9.591 1.00 91.81 92 GLY A O 1
ATOM 705 N N . GLN A 1 93 ? 7.493 -7.627 -8.034 1.00 93.06 93 GLN A N 1
ATOM 706 C CA . GLN A 1 93 ? 6.259 -7.117 -8.642 1.00 93.06 93 GLN A CA 1
ATOM 707 C C . GLN A 1 93 ? 6.595 -6.002 -9.651 1.00 93.06 93 GLN A C 1
ATOM 709 O O . GLN A 1 93 ? 6.224 -4.840 -9.480 1.00 93.06 93 GLN A O 1
ATOM 714 N N . VAL A 1 94 ? 7.369 -6.358 -10.680 1.00 93.00 94 VAL A N 1
ATOM 715 C CA . VAL A 1 94 ? 7.926 -5.451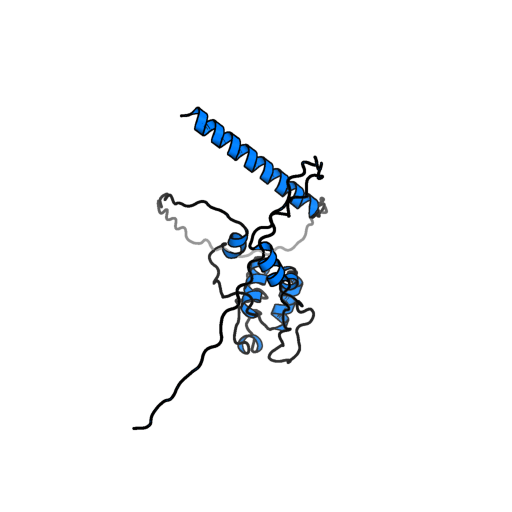 -11.701 1.00 93.00 94 VAL A CA 1
ATOM 716 C C . VAL A 1 94 ? 7.515 -5.886 -13.109 1.00 93.00 94 VAL A C 1
ATOM 718 O O . VAL A 1 94 ? 7.095 -7.026 -13.311 1.00 93.00 94 VAL A O 1
ATOM 721 N N . PHE A 1 95 ? 7.623 -4.982 -14.083 1.00 90.44 95 PHE A N 1
ATOM 722 C CA . PHE A 1 95 ? 7.452 -5.285 -15.501 1.00 90.44 95 PHE A CA 1
ATOM 723 C C . PHE A 1 95 ? 8.813 -5.320 -16.224 1.00 90.44 95 PHE A C 1
ATOM 725 O O . PHE A 1 95 ? 9.612 -4.402 -16.033 1.00 90.44 95 PHE A O 1
ATOM 732 N N . PRO A 1 96 ? 9.078 -6.321 -17.087 1.00 91.62 96 PRO A N 1
ATOM 733 C CA . PRO A 1 96 ? 8.288 -7.538 -17.295 1.00 91.62 96 PRO A CA 1
ATOM 734 C C . PRO A 1 96 ? 8.278 -8.440 -16.050 1.00 91.62 96 PRO A C 1
ATOM 736 O O . PRO A 1 96 ? 9.209 -8.411 -15.245 1.00 91.62 96 PRO A O 1
ATOM 739 N N . ALA A 1 97 ? 7.214 -9.237 -15.901 1.00 89.00 97 ALA A N 1
ATOM 740 C CA . ALA A 1 97 ? 7.076 -10.161 -14.778 1.00 89.00 97 ALA A CA 1
ATOM 741 C C . ALA A 1 97 ? 8.235 -11.168 -14.757 1.00 89.00 97 ALA A C 1
ATOM 743 O O . ALA A 1 97 ? 8.659 -11.673 -15.800 1.00 89.00 97 ALA A O 1
ATOM 744 N N . ASN A 1 98 ? 8.735 -11.463 -13.562 1.00 87.56 98 ASN A N 1
ATOM 745 C CA . ASN A 1 98 ? 9.808 -12.424 -13.349 1.00 87.56 98 ASN A CA 1
ATOM 746 C C . ASN A 1 98 ? 9.265 -13.697 -12.683 1.00 87.56 98 ASN A C 1
ATOM 748 O O . ASN A 1 98 ? 8.099 -13.787 -12.295 1.00 87.56 98 ASN A O 1
ATOM 752 N N . THR A 1 99 ? 10.117 -14.709 -12.527 1.00 87.38 99 THR A N 1
ATOM 753 C CA . THR A 1 99 ? 9.732 -15.973 -11.883 1.00 87.38 99 THR A CA 1
ATOM 754 C C . THR A 1 99 ? 9.250 -15.760 -10.442 1.00 87.38 99 THR A C 1
ATOM 756 O O . THR A 1 99 ? 8.333 -16.445 -9.996 1.00 87.38 99 THR A O 1
ATOM 759 N N . THR A 1 100 ? 9.816 -14.770 -9.742 1.00 87.75 100 THR A N 1
ATOM 760 C CA . THR A 1 100 ? 9.424 -14.358 -8.385 1.00 87.75 100 THR A CA 1
ATOM 761 C C . THR A 1 100 ? 8.024 -13.746 -8.335 1.00 87.75 100 THR A C 1
ATOM 763 O O . THR A 1 100 ? 7.331 -13.892 -7.336 1.00 87.75 100 THR A O 1
ATOM 766 N N . THR A 1 101 ? 7.553 -13.084 -9.395 1.00 89.31 101 THR A N 1
ATOM 767 C CA . THR A 1 101 ? 6.187 -12.548 -9.448 1.00 89.31 101 THR A CA 1
ATOM 768 C C . THR A 1 101 ? 5.166 -13.680 -9.326 1.00 89.31 101 THR A C 1
ATOM 770 O O . THR A 1 101 ? 4.164 -13.542 -8.628 1.00 89.31 101 THR A O 1
ATOM 773 N N . HIS A 1 102 ? 5.434 -14.813 -9.981 1.00 89.19 102 HIS A N 1
ATOM 774 C CA . HIS A 1 102 ? 4.517 -15.951 -10.080 1.00 89.19 102 HIS A CA 1
ATOM 775 C C . HIS A 1 102 ? 4.512 -16.876 -8.857 1.00 89.19 102 HIS A C 1
ATOM 777 O O . HIS A 1 102 ? 3.619 -17.712 -8.741 1.00 89.19 102 HIS A O 1
ATOM 783 N N . SER A 1 103 ? 5.479 -16.752 -7.948 1.00 90.56 103 SER A N 1
ATOM 784 C CA . SER A 1 103 ? 5.534 -17.567 -6.727 1.00 90.56 103 SER A CA 1
ATOM 785 C C . SER A 1 103 ? 4.618 -17.052 -5.612 1.00 90.56 103 SER A C 1
ATOM 787 O O . SER A 1 103 ? 4.425 -17.748 -4.615 1.00 90.56 103 SER A O 1
ATOM 789 N N . TYR A 1 104 ? 4.034 -15.860 -5.764 1.00 90.62 104 TYR A N 1
ATOM 790 C CA . TYR A 1 104 ? 3.070 -15.317 -4.811 1.00 90.62 104 TYR A CA 1
ATOM 791 C C . TYR A 1 104 ? 1.626 -15.675 -5.175 1.00 90.62 104 TYR A C 1
ATOM 793 O O . TYR A 1 104 ? 1.257 -15.647 -6.348 1.00 90.62 104 TYR A O 1
ATOM 801 N N . PRO A 1 105 ? 0.761 -15.940 -4.176 1.00 88.44 105 PRO A N 1
ATOM 802 C CA . PRO A 1 105 ? -0.647 -16.259 -4.416 1.00 88.44 105 PRO A CA 1
ATOM 803 C C . PRO A 1 105 ? -1.460 -15.059 -4.922 1.00 88.44 105 PRO A C 1
ATOM 805 O O . PRO A 1 105 ? -2.523 -15.235 -5.511 1.00 88.44 105 PRO A O 1
ATOM 808 N N . ARG A 1 106 ? -0.983 -13.835 -4.670 1.00 89.44 106 ARG A N 1
ATOM 809 C CA . ARG A 1 106 ? -1.573 -12.587 -5.157 1.00 89.44 106 ARG A CA 1
ATOM 810 C C . ARG A 1 106 ? -0.509 -11.809 -5.913 1.00 89.44 106 ARG A C 1
ATOM 812 O O . ARG A 1 106 ? 0.639 -11.770 -5.488 1.00 89.44 106 ARG A O 1
ATOM 819 N N . THR A 1 107 ? -0.907 -11.161 -6.997 1.00 90.38 107 THR A N 1
ATOM 820 C CA . THR A 1 107 ? -0.073 -10.250 -7.787 1.00 90.38 107 THR A CA 1
ATOM 821 C C . THR A 1 107 ? -0.884 -9.001 -8.115 1.00 90.38 107 THR A C 1
ATOM 823 O O . THR A 1 107 ? -2.115 -9.012 -8.043 1.00 90.38 107 THR A O 1
ATOM 826 N N . PHE A 1 108 ? -0.214 -7.905 -8.456 1.00 88.50 108 PHE A N 1
ATOM 827 C CA . PHE A 1 108 ? -0.869 -6.679 -8.916 1.00 88.50 108 PHE A CA 1
ATOM 828 C C . PHE A 1 108 ? -0.254 -6.205 -10.228 1.00 88.50 108 PHE A C 1
ATOM 830 O O . PHE A 1 108 ? 0.813 -6.668 -10.625 1.00 88.50 108 PHE A O 1
ATOM 837 N N . ARG A 1 109 ? -0.930 -5.272 -10.912 1.00 88.56 109 ARG A N 1
ATOM 838 C CA . ARG A 1 109 ? -0.395 -4.665 -12.133 1.00 88.56 109 ARG A CA 1
ATOM 839 C C . ARG A 1 109 ? 0.868 -3.868 -11.778 1.00 88.56 109 ARG A C 1
ATOM 841 O O . ARG A 1 109 ? 0.732 -2.845 -11.104 1.00 88.56 109 ARG A O 1
ATOM 848 N N . PRO A 1 110 ? 2.063 -4.301 -12.211 1.00 88.62 110 PRO A N 1
ATOM 849 C CA . PRO A 1 110 ? 3.292 -3.595 -11.888 1.00 88.62 110 PRO A CA 1
ATOM 850 C C . PRO A 1 110 ? 3.251 -2.192 -12.492 1.00 88.62 110 PRO A C 1
ATOM 852 O O . PRO A 1 110 ? 2.816 -2.011 -13.629 1.00 88.62 110 PRO A O 1
ATOM 855 N N . TRP A 1 111 ? 3.705 -1.207 -11.723 1.00 91.69 111 TRP A N 1
ATOM 856 C CA . TRP A 1 111 ? 3.962 0.145 -12.221 1.00 91.69 111 TRP A CA 1
ATOM 857 C C . TRP A 1 111 ? 5.449 0.383 -12.490 1.00 91.69 111 TRP A C 1
ATOM 859 O O . TRP A 1 111 ? 5.784 1.322 -13.188 1.00 91.69 111 TRP A O 1
ATOM 869 N N . ILE A 1 112 ? 6.343 -0.459 -11.961 1.00 90.38 112 ILE A N 1
ATOM 870 C CA . ILE A 1 112 ? 7.793 -0.334 -12.158 1.00 90.38 112 ILE A CA 1
ATOM 871 C C . ILE A 1 112 ? 8.186 -1.005 -13.465 1.00 90.38 112 ILE A C 1
ATOM 873 O O . ILE A 1 112 ? 7.881 -2.186 -13.651 1.00 90.38 112 ILE A O 1
ATOM 877 N N . GLY A 1 113 ? 8.875 -0.275 -14.342 1.00 87.50 113 GLY A N 1
ATOM 878 C CA . GLY A 1 113 ? 9.228 -0.724 -15.690 1.00 87.50 113 GLY A CA 1
ATOM 879 C C . GLY A 1 113 ? 8.049 -0.720 -16.666 1.00 87.50 113 GLY A C 1
ATOM 880 O O . GLY A 1 113 ? 8.212 -1.084 -17.829 1.00 87.50 113 GLY A O 1
ATOM 881 N N . ALA A 1 114 ? 6.858 -0.326 -16.208 1.00 89.12 114 ALA A N 1
ATOM 882 C CA . ALA A 1 114 ? 5.692 -0.155 -17.057 1.00 89.12 114 ALA A CA 1
ATOM 883 C C . ALA A 1 114 ? 5.793 1.181 -17.820 1.00 89.12 114 ALA A C 1
ATOM 885 O O . ALA A 1 114 ? 6.376 2.135 -17.305 1.00 89.12 114 ALA A O 1
ATOM 886 N N . PRO A 1 115 ? 5.198 1.299 -19.022 1.00 85.44 115 PRO A N 1
ATOM 887 C CA . PRO A 1 115 ? 5.237 2.544 -19.798 1.00 85.44 115 PRO A CA 1
ATOM 888 C C . PRO A 1 115 ? 4.559 3.727 -19.086 1.00 85.44 115 PRO A C 1
ATOM 890 O O . PRO A 1 115 ? 4.758 4.871 -19.475 1.00 85.44 115 PRO A O 1
ATOM 893 N N . ASP A 1 116 ? 3.752 3.454 -18.059 1.00 87.06 116 ASP A N 1
ATOM 894 C CA . ASP A 1 116 ? 3.005 4.425 -17.267 1.00 87.06 116 ASP A CA 1
ATOM 895 C C . ASP A 1 116 ? 3.573 4.642 -15.845 1.00 87.06 116 ASP A C 1
ATOM 897 O O . ASP A 1 116 ? 2.862 5.174 -14.984 1.00 87.06 116 ASP A O 1
ATOM 901 N N . GLU A 1 117 ? 4.837 4.263 -15.592 1.00 86.31 117 GLU A N 1
ATOM 902 C CA . GLU A 1 117 ? 5.512 4.380 -14.281 1.00 86.31 117 GLU A CA 1
ATOM 903 C C . GLU A 1 117 ? 5.416 5.793 -13.682 1.00 86.31 117 GLU A C 1
ATOM 905 O O . GLU A 1 117 ? 4.991 5.944 -12.529 1.00 86.31 117 GLU A O 1
ATOM 910 N N . ASP A 1 118 ? 5.722 6.812 -14.491 1.00 86.38 118 ASP A N 1
ATOM 911 C CA . ASP A 1 118 ? 5.745 8.226 -14.085 1.00 86.38 118 ASP A CA 1
ATOM 912 C C . ASP A 1 118 ? 4.341 8.819 -13.896 1.00 86.38 118 ASP A C 1
ATOM 914 O O . ASP A 1 118 ? 4.149 9.786 -13.164 1.00 86.38 118 ASP A O 1
ATOM 918 N N . SER A 1 119 ? 3.332 8.233 -14.543 1.00 88.50 119 SER A N 1
ATOM 919 C CA . SER A 1 119 ? 1.941 8.704 -14.462 1.00 88.50 119 SER A CA 1
ATOM 920 C C . SER A 1 119 ? 1.152 8.076 -13.309 1.00 88.50 119 SER A C 1
ATOM 922 O O . SER A 1 119 ? 0.020 8.472 -13.020 1.00 88.50 119 SER A O 1
ATOM 924 N N . THR A 1 120 ? 1.722 7.067 -12.648 1.00 88.50 120 THR A N 1
ATOM 925 C CA . THR A 1 120 ? 1.032 6.330 -11.592 1.00 88.50 120 THR A CA 1
ATOM 926 C C . THR A 1 120 ? 1.126 7.094 -10.274 1.00 88.50 120 THR A C 1
ATOM 928 O O . THR A 1 120 ? 2.203 7.207 -9.694 1.00 88.50 120 THR A O 1
ATOM 931 N N . SER A 1 121 ? -0.014 7.553 -9.752 1.00 91.69 121 SER A N 1
ATOM 932 C CA . SER A 1 121 ? -0.057 8.253 -8.464 1.00 91.69 121 SER A CA 1
ATOM 933 C C . SER A 1 121 ? 0.342 7.352 -7.286 1.00 91.69 121 SER A C 1
ATOM 935 O O . SER A 1 121 ? 0.140 6.129 -7.307 1.00 91.69 121 SER A O 1
ATOM 937 N N . ILE A 1 122 ? 0.870 7.957 -6.220 1.00 92.62 122 ILE A N 1
ATOM 938 C CA . ILE A 1 122 ? 1.285 7.247 -5.002 1.00 92.62 122 ILE A CA 1
ATOM 939 C C . ILE A 1 122 ? 0.125 6.478 -4.357 1.00 92.62 122 ILE A C 1
ATOM 941 O O . ILE A 1 122 ? 0.320 5.371 -3.857 1.00 92.62 122 ILE A O 1
ATOM 945 N N . GLU A 1 123 ? -1.099 6.997 -4.416 1.00 90.56 123 GLU A N 1
ATOM 946 C CA . GLU A 1 123 ? -2.301 6.346 -3.888 1.00 90.56 123 GLU A CA 1
ATOM 947 C C . GLU A 1 123 ? -2.591 5.047 -4.635 1.00 90.56 123 GLU A C 1
ATOM 949 O O . GLU A 1 123 ? -2.926 4.038 -4.012 1.00 90.56 123 GLU A O 1
ATOM 954 N N . ARG A 1 124 ? -2.407 5.035 -5.961 1.00 89.38 124 ARG A N 1
ATOM 955 C CA . ARG A 1 124 ? -2.589 3.830 -6.776 1.00 89.38 124 ARG A CA 1
ATOM 956 C C . ARG A 1 124 ? -1.512 2.790 -6.479 1.00 89.38 124 ARG A C 1
ATOM 958 O O . ARG A 1 124 ? -1.837 1.602 -6.376 1.00 89.38 124 ARG A O 1
ATOM 965 N N . LYS A 1 125 ? -0.263 3.231 -6.276 1.00 92.12 125 LYS A N 1
ATOM 966 C CA . LYS A 1 125 ? 0.856 2.375 -5.836 1.00 92.12 125 LYS A CA 1
ATOM 967 C C . LYS A 1 125 ? 0.554 1.759 -4.469 1.00 92.12 125 LYS A C 1
ATOM 969 O O . LYS A 1 125 ? 0.623 0.540 -4.314 1.00 92.12 125 LYS A O 1
ATOM 974 N N . ARG A 1 126 ? 0.110 2.576 -3.504 1.00 93.19 126 ARG A N 1
ATOM 975 C CA . ARG A 1 126 ? -0.331 2.118 -2.177 1.00 93.19 126 ARG A CA 1
ATOM 976 C C . ARG A 1 126 ? -1.462 1.113 -2.313 1.00 93.19 126 ARG A C 1
ATOM 978 O O . ARG A 1 126 ? -1.272 -0.021 -1.903 1.00 93.19 126 ARG A O 1
ATOM 985 N N . SER A 1 127 ? -2.580 1.465 -2.942 1.00 90.94 127 SER A N 1
ATOM 986 C CA . SER A 1 127 ? -3.747 0.582 -3.087 1.00 90.94 127 SER A CA 1
ATOM 987 C C . SER A 1 127 ? -3.384 -0.780 -3.683 1.00 90.94 127 SER A C 1
ATOM 989 O O . SER A 1 127 ? -3.800 -1.818 -3.171 1.00 90.94 127 SER A O 1
ATOM 991 N N . SER A 1 128 ? -2.568 -0.783 -4.735 1.00 90.81 128 SER A N 1
ATOM 992 C CA . SER A 1 128 ? -2.121 -2.008 -5.401 1.00 90.81 128 SER A CA 1
ATOM 993 C C . SER A 1 128 ? -1.230 -2.859 -4.490 1.00 90.81 128 SER A C 1
ATOM 995 O O . SER A 1 128 ? -1.433 -4.068 -4.382 1.00 90.81 128 SER A O 1
ATOM 997 N N . PHE A 1 129 ? -0.295 -2.235 -3.767 1.00 93.06 129 PHE A N 1
ATOM 998 C CA . PHE A 1 129 ? 0.522 -2.936 -2.777 1.00 93.06 129 PHE A CA 1
ATOM 999 C C . PHE A 1 129 ? -0.297 -3.412 -1.568 1.00 93.06 129 PHE A C 1
ATOM 1001 O O . PHE A 1 129 ? -0.063 -4.491 -1.045 1.00 93.06 129 PHE A O 1
ATOM 1008 N N . GLY A 1 130 ? -1.295 -2.643 -1.135 1.00 92.56 130 GLY A N 1
ATOM 1009 C CA . GLY A 1 130 ? -2.187 -3.007 -0.036 1.00 92.56 130 GLY A CA 1
ATOM 1010 C C . GLY A 1 130 ? -3.007 -4.249 -0.366 1.00 92.56 130 GLY A C 1
ATOM 1011 O O . GLY A 1 130 ? -3.152 -5.136 0.469 1.00 92.56 130 GLY A O 1
ATOM 1012 N N . TYR A 1 131 ? -3.466 -4.368 -1.613 1.00 90.88 131 TYR A N 1
ATOM 1013 C CA . TYR A 1 131 ? -4.115 -5.580 -2.108 1.00 90.88 131 TYR A CA 1
ATOM 1014 C C . TYR A 1 131 ? -3.191 -6.809 -2.050 1.00 90.88 131 TYR A C 1
ATOM 1016 O O . TYR A 1 131 ? -3.600 -7.886 -1.603 1.00 90.88 131 TYR A O 1
ATOM 1024 N N . PHE A 1 132 ? -1.934 -6.634 -2.462 1.00 92.19 132 PHE A N 1
ATOM 1025 C CA . PHE A 1 132 ? -0.916 -7.684 -2.445 1.00 92.19 132 PHE A CA 1
ATOM 1026 C C . PHE A 1 132 ? -0.684 -8.257 -1.048 1.00 92.19 132 PHE A C 1
ATOM 1028 O O . PHE A 1 132 ? -0.668 -9.474 -0.879 1.00 92.19 132 PHE A O 1
ATOM 1035 N N . ILE A 1 133 ? -0.584 -7.381 -0.048 1.00 91.88 133 ILE A N 1
ATOM 1036 C CA . ILE A 1 133 ? -0.342 -7.763 1.350 1.00 91.88 133 ILE A CA 1
ATOM 1037 C C . ILE A 1 133 ? -1.634 -8.096 2.117 1.00 91.88 133 ILE A C 1
ATOM 1039 O O . ILE A 1 133 ? -1.582 -8.409 3.302 1.00 91.88 133 ILE A O 1
ATOM 1043 N N . GLY A 1 134 ? -2.794 -8.037 1.452 1.00 90.12 134 GLY A N 1
ATOM 1044 C CA . GLY A 1 134 ? -4.088 -8.400 2.032 1.00 90.12 134 GLY A CA 1
ATOM 1045 C C . GLY A 1 134 ? -4.729 -7.341 2.933 1.00 90.12 134 GLY A C 1
ATOM 1046 O O . GLY A 1 134 ? -5.629 -7.679 3.693 1.00 90.12 134 GLY A O 1
ATOM 1047 N N . LEU A 1 135 ? -4.301 -6.077 2.851 1.00 87.88 135 LEU A N 1
ATOM 1048 C CA . LEU A 1 135 ? -4.941 -4.960 3.558 1.00 87.88 135 LEU A CA 1
ATOM 1049 C C . LEU A 1 135 ? -6.252 -4.506 2.912 1.00 87.88 135 LEU A C 1
ATOM 1051 O O . LEU A 1 135 ? -7.128 -3.990 3.601 1.00 87.88 135 LEU A O 1
ATOM 1055 N N . TYR A 1 136 ? -6.384 -4.691 1.600 1.00 82.56 136 TYR A N 1
ATOM 1056 C CA . TYR A 1 136 ? -7.592 -4.351 0.856 1.00 82.56 136 TYR A CA 1
ATOM 1057 C C . TYR A 1 136 ? -8.074 -5.549 0.047 1.00 82.56 136 TYR A C 1
ATOM 1059 O O . TYR A 1 136 ? -7.270 -6.310 -0.499 1.00 82.56 136 TYR A O 1
ATOM 1067 N N . ASP A 1 137 ? -9.390 -5.667 -0.092 1.00 66.06 137 ASP A N 1
ATOM 1068 C CA . ASP A 1 137 ? -9.992 -6.503 -1.123 1.00 66.06 137 ASP A CA 1
ATOM 1069 C C . ASP A 1 137 ? -9.890 -5.771 -2.472 1.00 66.06 137 ASP A C 1
ATOM 1071 O O . ASP A 1 137 ? -10.059 -4.554 -2.549 1.00 66.06 137 ASP A O 1
ATOM 1075 N N . TYR A 1 138 ? -9.528 -6.498 -3.531 1.00 53.56 138 TYR A N 1
ATOM 1076 C CA . TYR A 1 138 ? -9.254 -5.952 -4.864 1.00 53.56 138 TYR A CA 1
ATOM 1077 C C . TYR A 1 138 ? -10.399 -5.064 -5.374 1.00 53.56 138 TYR A C 1
ATOM 1079 O O . TYR A 1 138 ? -11.503 -5.556 -5.604 1.00 53.56 138 TYR A O 1
ATOM 1087 N N . ILE A 1 139 ? -10.122 -3.783 -5.636 1.00 56.41 139 ILE A N 1
ATOM 1088 C CA . ILE A 1 139 ? -10.974 -2.941 -6.482 1.00 56.41 139 ILE A CA 1
ATOM 1089 C C . ILE A 1 139 ? -10.223 -2.779 -7.811 1.00 56.41 139 ILE A C 1
ATOM 1091 O O . ILE A 1 139 ? -9.270 -1.996 -7.869 1.00 56.41 139 ILE A O 1
ATOM 1095 N N . PRO A 1 140 ? -10.568 -3.542 -8.868 1.00 51.78 140 PRO A N 1
ATOM 1096 C CA . PRO A 1 140 ? -10.041 -3.269 -10.197 1.00 51.78 140 PRO A CA 1
ATOM 1097 C C . PRO A 1 140 ? -10.429 -1.840 -10.556 1.00 51.78 140 PRO A C 1
ATOM 1099 O O . PRO A 1 140 ? -11.593 -1.468 -10.449 1.00 51.78 140 PRO A O 1
ATOM 1102 N N . SER A 1 141 ? -9.429 -1.040 -10.914 1.00 58.84 141 SER A N 1
ATOM 1103 C CA . SER A 1 141 ? -9.541 0.394 -11.148 1.00 58.84 141 SER A CA 1
ATOM 1104 C C . SER A 1 141 ? -10.550 0.736 -12.247 1.00 58.84 141 SER A C 1
ATOM 1106 O O . SER A 1 141 ? -10.177 0.879 -13.404 1.00 58.84 141 SER A O 1
ATOM 1108 N N . GLU A 1 142 ? -11.796 0.925 -11.856 1.00 45.62 142 GLU A N 1
ATOM 1109 C CA . GLU A 1 142 ? -12.549 2.148 -12.088 1.00 45.62 142 GLU A CA 1
ATOM 1110 C C . GLU A 1 142 ? -13.168 2.511 -10.737 1.00 45.62 142 GLU A C 1
ATOM 1112 O 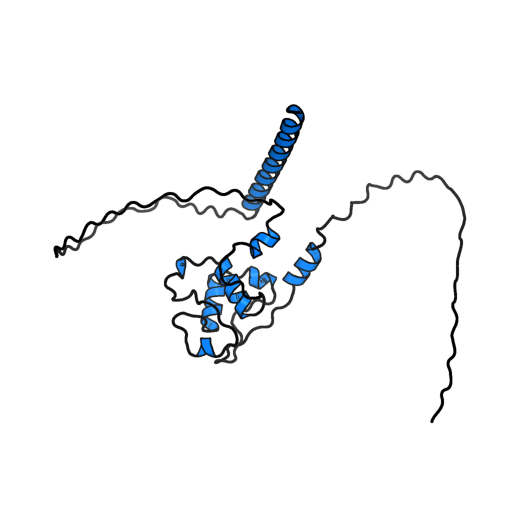O . GLU A 1 142 ? -13.367 1.640 -9.894 1.00 45.62 142 GLU A O 1
ATOM 1117 N N . VAL A 1 143 ? -13.498 3.781 -10.532 1.00 44.81 143 VAL A N 1
ATOM 1118 C CA . VAL A 1 143 ? -14.203 4.295 -9.352 1.00 44.81 143 VAL A CA 1
ATOM 1119 C C . VAL A 1 143 ? -13.277 4.748 -8.204 1.00 44.81 143 VAL A C 1
ATOM 1121 O O . VAL A 1 143 ? -12.913 4.016 -7.286 1.00 44.81 143 VAL A O 1
ATOM 1124 N N . GLU A 1 144 ? -13.008 6.053 -8.253 1.00 47.72 144 GLU A N 1
ATOM 1125 C CA . GLU A 1 144 ? -12.602 7.032 -7.230 1.00 47.72 144 GLU A CA 1
ATOM 1126 C C . GLU A 1 144 ? -13.141 6.863 -5.781 1.00 47.72 144 GLU A C 1
ATOM 1128 O O . GLU A 1 144 ? -13.001 7.780 -4.979 1.00 47.72 144 GLU A O 1
ATOM 1133 N N . HIS A 1 145 ? -13.787 5.767 -5.369 1.00 44.62 145 HIS A N 1
ATOM 1134 C CA . HIS A 1 145 ? -14.735 5.848 -4.248 1.00 44.62 145 HIS A CA 1
ATOM 1135 C C . HIS A 1 145 ? -14.303 5.303 -2.879 1.00 44.62 145 HIS A C 1
ATOM 1137 O O . HIS A 1 145 ? -15.044 5.524 -1.921 1.00 44.62 145 HIS A O 1
ATOM 1143 N N . PHE A 1 146 ? -13.143 4.655 -2.700 1.00 36.88 146 PHE A N 1
ATOM 1144 C CA . PHE A 1 146 ? -12.773 4.180 -1.350 1.00 36.88 146 PHE A CA 1
ATOM 1145 C C . PHE A 1 146 ? -12.079 5.251 -0.497 1.00 36.88 146 PHE A C 1
ATOM 1147 O O . PHE A 1 146 ? -12.482 5.471 0.644 1.00 36.88 146 PHE A O 1
ATOM 1154 N N . THR A 1 147 ? -11.142 6.018 -1.066 1.00 39.66 147 THR A N 1
ATOM 1155 C CA . THR A 1 147 ? -10.674 7.272 -0.443 1.00 39.66 147 THR A CA 1
ATOM 1156 C C . THR A 1 147 ? -11.809 8.297 -0.350 1.00 39.66 147 THR A C 1
ATOM 1158 O O . THR A 1 147 ? -11.898 9.010 0.646 1.00 39.66 147 THR A O 1
ATOM 1161 N N . ALA A 1 148 ? -12.764 8.295 -1.293 1.00 42.47 148 ALA A N 1
ATOM 1162 C CA . ALA A 1 148 ? -13.970 9.122 -1.185 1.00 42.47 148 ALA A CA 1
ATOM 1163 C C . ALA A 1 148 ? -14.935 8.682 -0.069 1.00 42.47 148 ALA A C 1
ATOM 1165 O O . ALA A 1 148 ? -15.772 9.477 0.351 1.00 42.47 148 ALA A O 1
ATOM 1166 N N . ARG A 1 149 ? -14.835 7.454 0.456 1.00 39.41 149 ARG A N 1
ATOM 1167 C CA . ARG A 1 149 ? -15.734 6.962 1.517 1.00 39.41 149 ARG A CA 1
ATOM 1168 C C . ARG A 1 149 ? -15.383 7.497 2.905 1.00 39.41 149 ARG A C 1
ATOM 1170 O O . ARG A 1 149 ? -16.248 7.532 3.773 1.00 39.41 149 ARG A O 1
ATOM 1177 N N . LEU A 1 150 ? -14.150 7.969 3.089 1.00 46.12 150 LEU A N 1
ATOM 1178 C CA . LEU A 1 150 ? -13.766 8.817 4.222 1.00 46.12 150 LEU A CA 1
ATOM 1179 C C . LEU A 1 150 ? -13.919 10.319 3.903 1.00 46.12 150 LEU A C 1
ATOM 1181 O O . LEU A 1 150 ? -13.700 11.143 4.784 1.00 46.12 150 LEU A O 1
ATOM 1185 N N . ALA A 1 151 ? -14.325 10.676 2.675 1.00 46.16 151 ALA A N 1
ATOM 1186 C CA . ALA A 1 151 ? -14.328 12.051 2.169 1.00 46.16 151 ALA A CA 1
ATOM 1187 C C . ALA A 1 151 ? -15.633 12.511 1.478 1.00 46.16 151 ALA A C 1
ATOM 1189 O O . ALA A 1 151 ? -15.601 13.491 0.737 1.00 46.16 151 ALA A O 1
ATOM 1190 N N . ARG A 1 152 ? -16.798 11.882 1.709 1.00 38.09 152 ARG A N 1
ATOM 1191 C CA . ARG A 1 152 ? -18.092 12.428 1.242 1.00 38.09 152 ARG A CA 1
ATOM 1192 C C . ARG A 1 152 ? -19.281 12.104 2.150 1.00 38.09 152 ARG A C 1
ATOM 1194 O O . ARG A 1 152 ? -19.604 10.929 2.325 1.00 38.09 152 ARG A O 1
ATOM 1201 N N . PRO A 1 153 ? -20.044 13.126 2.578 1.00 39.12 153 PRO A N 1
ATOM 1202 C CA . PRO A 1 153 ? -21.484 13.034 2.729 1.00 39.12 153 PRO A CA 1
ATOM 1203 C C . PRO A 1 153 ? -22.201 13.605 1.487 1.00 39.12 153 PRO A C 1
ATOM 1205 O O . PRO A 1 153 ? -21.923 14.715 1.051 1.00 39.12 153 PRO A O 1
ATOM 1208 N N . LEU A 1 154 ? -23.147 12.815 0.967 1.00 45.06 154 LEU A N 1
ATOM 1209 C CA . LEU A 1 154 ? -24.396 13.214 0.299 1.00 45.06 154 LEU A CA 1
ATOM 1210 C C . LEU A 1 154 ? -24.343 14.270 -0.825 1.00 45.06 154 LEU A C 1
ATOM 1212 O O . LEU A 1 154 ? -24.423 15.464 -0.566 1.00 45.06 154 LEU A O 1
ATOM 1216 N N . LEU A 1 155 ? -24.486 13.820 -2.075 1.00 39.12 155 LEU A N 1
ATOM 1217 C CA . LEU A 1 155 ? -25.675 14.216 -2.836 1.00 39.12 155 LEU A CA 1
ATOM 1218 C C . LEU A 1 155 ? -26.001 13.179 -3.912 1.00 39.12 155 LEU A C 1
ATOM 1220 O O . LEU A 1 155 ? -25.183 12.833 -4.761 1.00 39.12 155 LEU A O 1
ATOM 1224 N N . GLU A 1 156 ? -27.224 12.685 -3.811 1.00 38.19 156 GLU A N 1
ATOM 1225 C CA . GLU A 1 156 ? -27.917 11.871 -4.789 1.00 38.19 156 GLU A CA 1
ATOM 1226 C C . GLU A 1 156 ? -28.326 12.699 -6.021 1.00 38.19 156 GLU A C 1
ATOM 1228 O O . GLU A 1 156 ? -28.687 13.872 -5.912 1.00 38.19 156 GLU A O 1
ATOM 1233 N N . HIS A 1 157 ? -28.391 11.974 -7.139 1.00 41.66 157 HIS A N 1
ATOM 1234 C CA . HIS A 1 157 ? -29.303 12.100 -8.281 1.00 41.66 157 HIS A CA 1
ATOM 1235 C C . HIS A 1 157 ? -28.831 12.687 -9.625 1.00 41.66 157 HIS A C 1
ATOM 1237 O O . HIS A 1 157 ? -28.004 13.594 -9.685 1.00 41.66 157 HIS A O 1
ATOM 1243 N N . PRO A 1 158 ? -29.364 12.106 -10.729 1.00 55.12 158 PRO A N 1
ATOM 1244 C CA . PRO A 1 158 ? -28.774 12.123 -12.062 1.00 55.12 158 PRO A CA 1
ATOM 1245 C C . PRO A 1 158 ? -29.496 13.106 -12.985 1.00 55.12 158 PRO A C 1
ATOM 1247 O O . PRO A 1 158 ? -30.713 13.224 -12.898 1.00 55.12 158 PRO A O 1
ATOM 1250 N N . LEU A 1 159 ? -28.799 13.706 -13.952 1.00 33.03 159 LEU A N 1
ATOM 1251 C CA . LEU A 1 159 ? -29.448 14.164 -15.181 1.00 33.03 159 LEU A CA 1
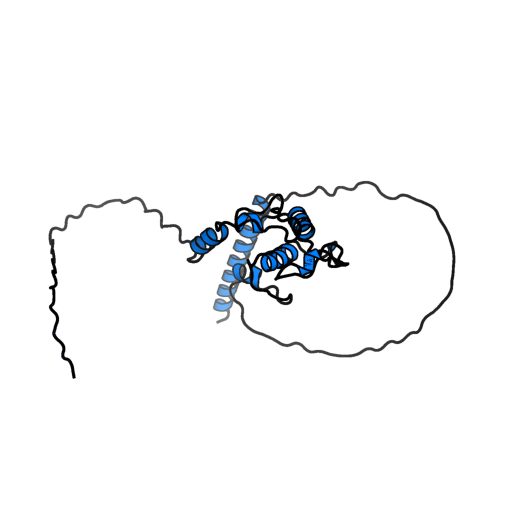ATOM 1252 C C . LEU A 1 159 ? -28.534 14.002 -16.399 1.00 33.03 159 LEU A C 1
ATOM 1254 O O . LEU A 1 159 ? -27.403 14.476 -16.449 1.00 33.03 159 LEU A O 1
ATOM 1258 N N . SER A 1 160 ? -29.103 13.305 -17.374 1.00 41.62 160 SER A N 1
ATOM 1259 C CA . SER A 1 160 ? -28.667 13.058 -18.740 1.00 41.62 160 SER A CA 1
ATOM 1260 C C . SER A 1 160 ? -28.410 14.342 -19.525 1.00 41.62 160 SER A C 1
ATOM 1262 O O . SER A 1 160 ? -29.270 15.218 -19.508 1.00 41.62 160 SER A O 1
ATOM 1264 N N . ILE A 1 161 ? -27.340 14.396 -20.331 1.00 35.78 161 ILE A N 1
ATOM 1265 C CA . ILE A 1 161 ? -27.283 15.242 -21.538 1.00 35.78 161 ILE A CA 1
ATOM 1266 C C . ILE A 1 161 ? -26.584 14.480 -22.680 1.00 35.78 161 ILE A C 1
ATOM 1268 O O . ILE A 1 161 ? -25.617 13.752 -22.484 1.00 35.78 161 ILE A O 1
ATOM 1272 N N . ASN A 1 162 ? -27.188 14.631 -23.857 1.00 31.84 162 ASN A N 1
ATOM 1273 C CA . ASN A 1 162 ? -27.117 13.859 -25.092 1.00 31.84 162 ASN A CA 1
ATOM 1274 C C . ASN A 1 162 ? -25.759 13.748 -25.808 1.00 31.84 162 ASN A C 1
ATOM 1276 O O . ASN A 1 162 ? -25.015 14.717 -25.940 1.00 31.84 162 ASN A O 1
ATOM 1280 N N . LEU A 1 163 ? -25.571 12.574 -26.426 1.00 40.22 163 LEU A N 1
ATOM 1281 C CA . LEU A 1 163 ? -24.743 12.347 -27.612 1.00 40.22 163 LEU A CA 1
ATOM 1282 C C . LEU A 1 163 ? -25.289 13.116 -28.834 1.00 40.22 163 LEU A C 1
ATOM 1284 O O . LEU A 1 163 ? -26.495 13.134 -29.079 1.00 40.22 163 LEU A O 1
ATOM 1288 N N . GLY A 1 164 ? -24.379 13.633 -29.661 1.00 32.56 164 GLY A N 1
ATOM 1289 C CA . GLY A 1 164 ? -24.628 14.131 -31.019 1.00 32.56 164 GLY A CA 1
ATOM 1290 C C . GLY A 1 164 ? -23.319 14.211 -31.830 1.00 32.56 164 GLY A C 1
ATOM 1291 O O . GLY A 1 164 ? -22.255 14.251 -31.219 1.00 32.56 164 GLY A O 1
ATOM 1292 N N . PRO A 1 165 ? -23.355 14.142 -33.177 1.00 46.94 165 PRO A N 1
ATOM 1293 C CA . PRO A 1 165 ? -22.665 13.056 -33.879 1.00 46.94 165 PRO A CA 1
ATOM 1294 C C . PRO A 1 165 ? -21.497 13.456 -34.803 1.00 46.94 165 PRO A C 1
ATOM 1296 O O . PRO A 1 165 ? -21.374 14.588 -35.251 1.00 46.94 165 PRO A O 1
ATOM 1299 N N . ALA A 1 166 ? -20.693 12.431 -35.114 1.00 45.12 166 ALA A N 1
ATOM 1300 C CA . ALA A 1 166 ? -20.044 12.111 -36.390 1.00 45.12 166 ALA A CA 1
ATOM 1301 C C . ALA A 1 166 ? -19.631 13.259 -37.337 1.00 45.12 166 ALA A C 1
ATOM 1303 O O . ALA A 1 166 ? -20.442 13.810 -38.077 1.00 45.12 166 ALA A O 1
ATOM 1304 N N . GLY A 1 167 ? -18.315 13.463 -37.452 1.00 39.19 167 GLY A N 1
ATOM 1305 C CA . GLY A 1 167 ? -17.680 14.163 -38.567 1.00 39.19 167 GLY A CA 1
ATOM 1306 C C . GLY A 1 167 ? -16.447 13.398 -39.036 1.00 39.19 167 GLY A C 1
ATOM 1307 O O . GLY A 1 167 ? -15.377 13.512 -38.447 1.00 39.19 167 GLY A O 1
ATOM 1308 N N . GLN A 1 168 ? -16.610 12.593 -40.086 1.00 45.91 168 GLN A N 1
ATOM 1309 C CA . GLN A 1 168 ? -15.511 11.997 -40.841 1.00 45.91 168 GLN A CA 1
ATOM 1310 C C . GLN A 1 168 ? -14.622 13.092 -41.443 1.00 45.91 168 GLN A C 1
ATOM 1312 O O . GLN A 1 168 ? -15.123 13.995 -42.112 1.00 45.91 168 GLN A O 1
ATOM 1317 N N . ARG A 1 169 ? -13.300 12.948 -41.329 1.00 39.34 169 ARG A N 1
ATOM 1318 C CA . ARG A 1 169 ? -12.382 13.464 -42.349 1.00 39.34 169 ARG A CA 1
ATOM 1319 C C . ARG A 1 169 ? -11.181 12.538 -42.504 1.00 39.34 169 ARG A C 1
ATOM 1321 O O . ARG A 1 169 ? -10.278 12.506 -41.679 1.00 39.34 169 ARG A O 1
ATOM 1328 N N . GLN A 1 170 ? -11.227 11.771 -43.590 1.00 41.25 170 GLN A N 1
ATOM 1329 C CA . GLN A 1 170 ? -10.063 11.204 -44.255 1.00 41.25 170 GLN A CA 1
ATOM 1330 C C . GLN A 1 170 ? -9.213 12.343 -44.823 1.00 41.25 170 GLN A C 1
ATOM 1332 O O . GLN A 1 170 ? -9.745 13.167 -45.561 1.00 41.25 170 GLN A O 1
ATOM 1337 N N . THR A 1 171 ? -7.905 12.312 -44.588 1.00 43.31 171 THR A N 1
ATOM 1338 C CA . THR A 1 171 ? -6.907 12.646 -45.612 1.00 43.31 171 THR A CA 1
ATOM 1339 C C . THR A 1 171 ? -5.677 11.774 -45.393 1.00 43.31 171 THR A C 1
ATOM 1341 O O . THR A 1 171 ? -5.214 11.588 -44.272 1.00 43.31 171 THR A O 1
ATOM 1344 N N . GLN A 1 172 ? -5.245 11.187 -46.500 1.00 37.78 172 GLN A N 1
ATOM 1345 C CA . GLN A 1 172 ? -4.175 10.216 -46.689 1.00 37.78 172 GLN A CA 1
ATOM 1346 C C . GLN A 1 172 ? -2.758 10.834 -46.596 1.00 37.78 172 GLN A C 1
ATOM 1348 O O . GLN A 1 172 ? -2.649 12.046 -46.412 1.00 37.78 172 GLN A O 1
ATOM 1353 N N . PRO A 1 173 ? -1.688 10.013 -46.669 1.00 48.25 173 PRO A N 1
ATOM 1354 C CA . PRO A 1 173 ? -0.355 10.359 -46.187 1.00 48.25 173 PRO A CA 1
ATOM 1355 C C . PRO A 1 173 ? 0.505 11.035 -47.261 1.00 48.25 173 PRO A C 1
ATOM 1357 O O . PRO A 1 173 ? 0.549 10.575 -48.400 1.00 48.25 173 PRO A O 1
ATOM 1360 N N . GLU A 1 174 ? 1.261 12.065 -46.876 1.00 43.47 174 GLU A N 1
ATOM 1361 C CA . GLU A 1 174 ? 2.415 12.526 -47.651 1.00 43.47 174 GLU A CA 1
ATOM 1362 C C . GLU A 1 174 ? 3.714 11.994 -47.041 1.00 43.47 174 GLU A C 1
ATOM 1364 O O . GLU A 1 174 ? 4.045 12.212 -45.877 1.00 43.47 174 GLU A O 1
ATOM 1369 N N . SER A 1 175 ? 4.430 11.262 -47.884 1.00 42.62 175 SER A N 1
ATOM 1370 C CA . SER A 1 175 ? 5.819 10.844 -47.757 1.00 42.62 175 SER A CA 1
ATOM 1371 C C . SER A 1 175 ? 6.705 11.958 -48.308 1.00 42.62 175 SER A C 1
ATOM 1373 O O . SER A 1 175 ? 6.416 12.378 -49.416 1.00 42.62 175 SER A O 1
ATOM 1375 N N . TYR A 1 176 ? 7.813 12.319 -47.649 1.00 36.59 176 TYR A N 1
ATOM 1376 C CA . TYR A 1 176 ? 9.128 12.518 -48.293 1.00 36.59 176 TYR A CA 1
ATOM 1377 C C . TYR A 1 176 ? 10.264 12.464 -47.240 1.00 36.59 176 TYR A C 1
ATOM 1379 O O . TYR A 1 176 ? 10.019 12.730 -46.062 1.00 36.59 176 TYR A O 1
ATOM 1387 N N . PRO A 1 177 ? 11.493 12.069 -47.635 1.00 51.38 177 PRO A N 1
ATOM 1388 C CA . PRO A 1 177 ? 12.576 11.687 -46.737 1.00 51.38 177 PRO A CA 1
ATOM 1389 C C . PRO A 1 177 ? 13.597 12.807 -46.484 1.00 51.38 177 PRO A C 1
ATOM 1391 O O . PRO A 1 177 ? 13.813 13.666 -47.331 1.00 51.38 177 PRO A O 1
ATOM 1394 N N . GLY A 1 178 ? 14.308 12.664 -45.361 1.00 41.34 178 GLY A N 1
ATOM 1395 C CA . GLY A 1 178 ? 15.730 12.980 -45.210 1.00 41.34 178 GLY A CA 1
ATOM 1396 C C . GLY A 1 178 ? 16.135 14.453 -45.150 1.00 41.34 178 GLY A C 1
ATOM 1397 O O . GLY A 1 178 ? 16.171 15.126 -46.171 1.00 41.34 178 GLY A O 1
ATOM 1398 N N . GLN A 1 179 ? 16.614 14.890 -43.982 1.00 45.81 179 GLN A N 1
ATOM 1399 C CA . GLN A 1 179 ? 17.838 15.692 -43.912 1.00 45.81 179 GLN A CA 1
ATOM 1400 C C . GLN A 1 179 ? 18.408 15.734 -42.494 1.00 45.81 179 GLN A C 1
ATOM 1402 O O . GLN A 1 179 ? 17.751 16.127 -41.531 1.00 45.81 179 GLN A O 1
ATOM 1407 N N . ASP A 1 180 ? 19.666 15.320 -42.418 1.00 46.66 180 ASP A N 1
ATOM 1408 C CA . ASP A 1 180 ? 20.580 15.524 -41.310 1.00 46.66 180 ASP A CA 1
ATOM 1409 C C . ASP A 1 180 ? 20.743 17.021 -41.015 1.00 46.66 180 ASP A C 1
ATOM 1411 O O . ASP A 1 180 ? 20.911 17.815 -41.940 1.00 46.66 180 ASP A O 1
ATOM 1415 N N . ASN A 1 181 ? 20.779 17.407 -39.737 1.00 49.50 181 ASN A N 1
ATOM 1416 C CA . ASN A 1 181 ? 21.684 18.464 -39.283 1.00 49.50 181 ASN A CA 1
ATOM 1417 C C . ASN A 1 181 ? 21.810 18.497 -37.758 1.00 49.50 181 ASN A C 1
ATOM 1419 O O . ASN A 1 181 ? 20.888 18.834 -37.018 1.00 49.50 181 ASN A O 1
ATOM 1423 N N . ALA A 1 182 ? 23.017 18.181 -37.302 1.00 42.56 182 ALA A N 1
ATOM 1424 C CA . ALA A 1 182 ? 23.494 18.487 -35.969 1.00 42.56 182 ALA A CA 1
ATOM 1425 C C . ALA A 1 182 ? 23.772 19.993 -35.832 1.00 42.56 182 ALA A C 1
ATOM 1427 O O . ALA A 1 182 ? 24.392 20.573 -36.724 1.00 42.56 182 ALA A O 1
ATOM 1428 N N . ARG A 1 183 ? 23.424 20.576 -34.674 1.00 41.38 183 ARG A N 1
ATOM 1429 C CA . ARG A 1 183 ? 24.286 21.390 -33.779 1.00 41.38 183 ARG A CA 1
ATOM 1430 C C . ARG A 1 183 ? 23.464 22.366 -32.920 1.00 41.38 183 ARG A C 1
ATOM 1432 O O . ARG A 1 183 ? 22.768 23.223 -33.442 1.00 41.38 183 ARG A O 1
ATOM 1439 N N . ASN A 1 184 ? 23.639 22.204 -31.604 1.00 40.97 184 ASN A N 1
ATOM 1440 C CA . ASN A 1 184 ? 23.722 23.199 -30.522 1.00 40.97 184 ASN A CA 1
ATOM 1441 C C . ASN A 1 184 ? 23.082 24.583 -30.725 1.00 40.97 184 ASN A C 1
ATOM 1443 O O . ASN A 1 184 ? 23.576 25.341 -31.553 1.00 40.97 184 ASN A O 1
ATOM 1447 N N . LEU A 1 185 ? 22.192 24.990 -29.805 1.00 44.59 185 LEU A N 1
ATOM 1448 C CA . LEU A 1 185 ? 22.440 26.142 -28.916 1.00 44.59 185 LEU A CA 1
ATOM 1449 C C . LEU A 1 185 ? 21.351 26.290 -27.831 1.00 44.59 185 LEU A C 1
ATOM 1451 O O . LEU A 1 185 ? 20.205 26.623 -28.105 1.00 44.59 185 LEU A O 1
ATOM 1455 N N . THR A 1 186 ? 21.767 26.020 -26.595 1.00 47.91 186 THR A N 1
ATOM 1456 C CA . THR A 1 186 ? 21.589 26.830 -25.376 1.00 47.91 186 THR A CA 1
ATOM 1457 C C . THR A 1 186 ? 20.430 27.838 -25.319 1.00 47.91 186 THR A C 1
ATOM 1459 O O . THR A 1 186 ? 20.512 28.873 -25.978 1.00 47.91 186 THR A O 1
ATOM 1462 N N . ARG A 1 187 ? 19.446 27.614 -24.423 1.00 35.59 187 ARG A N 1
ATOM 1463 C CA . ARG A 1 187 ? 18.626 28.644 -23.727 1.00 35.59 187 ARG A CA 1
ATOM 1464 C C . ARG A 1 187 ? 17.615 27.997 -22.749 1.00 35.59 187 ARG A C 1
ATOM 1466 O O . ARG A 1 187 ? 17.068 26.966 -23.126 1.00 35.59 187 ARG A O 1
ATOM 1473 N N . PRO A 1 188 ? 17.198 28.632 -21.635 1.00 47.66 188 PRO A N 1
ATOM 1474 C CA . PRO A 1 188 ? 17.877 29.553 -20.726 1.00 47.66 188 PRO A CA 1
ATOM 1475 C C . PRO A 1 188 ? 18.071 28.951 -19.318 1.00 47.66 188 PRO A C 1
ATOM 1477 O O . PRO A 1 188 ? 17.472 27.951 -18.933 1.00 47.66 188 PRO A O 1
ATOM 1480 N N . GLU A 1 189 ? 18.919 29.626 -18.556 1.00 49.94 189 GLU A N 1
ATOM 1481 C CA . GLU A 1 189 ? 19.127 29.450 -17.128 1.00 49.94 189 GLU A CA 1
ATOM 1482 C C . GLU A 1 189 ? 17.949 30.005 -16.309 1.00 49.94 189 GLU A C 1
ATOM 1484 O O . GLU A 1 189 ? 17.420 31.069 -16.618 1.00 49.94 189 GLU A O 1
ATOM 1489 N N . ASN A 1 190 ? 17.623 29.288 -15.230 1.00 48.09 190 ASN A N 1
ATOM 1490 C CA . ASN A 1 190 ? 17.314 29.814 -13.898 1.00 48.09 190 ASN A CA 1
ATOM 1491 C C . ASN A 1 190 ? 16.325 30.987 -13.784 1.00 48.09 190 ASN A C 1
ATOM 1493 O O . ASN A 1 190 ? 16.730 32.120 -13.538 1.00 48.09 190 ASN A O 1
ATOM 1497 N N . GLU A 1 191 ? 15.029 30.679 -13.740 1.00 44.62 191 GLU A N 1
ATOM 1498 C CA . GLU A 1 191 ? 14.050 31.523 -13.046 1.00 44.62 191 GLU A CA 1
ATOM 1499 C C . GLU A 1 191 ? 13.232 30.683 -12.054 1.00 44.62 191 GLU A C 1
ATOM 1501 O O . GLU A 1 191 ? 12.266 30.013 -12.393 1.00 44.62 191 GLU A O 1
ATOM 1506 N N . ALA A 1 192 ? 13.695 30.712 -10.803 1.00 49.34 192 ALA A N 1
ATOM 1507 C CA . ALA A 1 192 ? 12.876 30.854 -9.603 1.00 49.34 192 ALA A CA 1
ATOM 1508 C C . ALA A 1 192 ? 11.589 30.013 -9.471 1.00 49.34 192 ALA A C 1
ATOM 1510 O O . ALA A 1 192 ? 10.524 30.561 -9.195 1.00 49.34 192 ALA A O 1
ATOM 1511 N N . GLU A 1 193 ? 11.688 28.685 -9.460 1.00 43.56 193 GLU A N 1
ATOM 1512 C CA . GLU A 1 193 ? 10.716 27.889 -8.701 1.00 43.56 193 GLU A CA 1
ATOM 1513 C C . GLU A 1 193 ? 11.189 27.786 -7.252 1.00 43.56 193 GLU A C 1
ATOM 1515 O O . GLU A 1 193 ? 11.797 26.817 -6.797 1.00 43.56 193 GLU A O 1
ATOM 1520 N N . SER A 1 194 ? 10.933 28.880 -6.530 1.00 44.84 194 SER A N 1
ATOM 1521 C CA . SER A 1 194 ? 10.864 28.895 -5.075 1.00 44.84 194 SER A CA 1
ATOM 1522 C C . SER A 1 194 ? 9.814 27.868 -4.666 1.00 44.84 194 SER A C 1
ATOM 1524 O O . SER A 1 194 ? 8.614 28.150 -4.674 1.00 44.84 194 SER A O 1
ATOM 1526 N N . ALA A 1 195 ? 10.280 26.651 -4.386 1.00 50.53 195 ALA A N 1
ATOM 1527 C CA . ALA A 1 195 ? 9.504 25.579 -3.803 1.00 50.53 195 ALA A CA 1
ATOM 1528 C C . ALA A 1 195 ? 8.849 26.108 -2.523 1.00 50.53 195 ALA A C 1
ATOM 1530 O O . ALA A 1 195 ? 9.458 26.165 -1.453 1.00 50.53 195 ALA A O 1
ATOM 1531 N N . HIS A 1 196 ? 7.590 26.521 -2.655 1.00 53.66 196 HIS A N 1
ATOM 1532 C CA . HIS A 1 196 ? 6.664 26.636 -1.548 1.00 53.66 196 HIS A CA 1
ATOM 1533 C C . HIS A 1 196 ? 6.491 25.223 -0.998 1.00 53.66 196 HIS A C 1
ATOM 1535 O O . HIS A 1 196 ? 5.578 24.489 -1.371 1.00 53.66 196 HIS A O 1
ATOM 1541 N N . SER A 1 197 ? 7.388 24.836 -0.097 1.00 47.50 197 SER A N 1
ATOM 1542 C CA . SER A 1 197 ? 7.091 23.855 0.935 1.00 47.50 197 SER A CA 1
ATOM 1543 C C . SER A 1 197 ? 5.955 24.445 1.767 1.00 47.50 197 SER A C 1
ATOM 1545 O O . SER A 1 197 ? 6.199 25.050 2.808 1.00 47.50 197 SER A O 1
ATOM 1547 N N . GLN A 1 198 ? 4.724 24.370 1.248 1.00 61.22 198 GLN A N 1
ATOM 1548 C CA . GLN A 1 198 ? 3.525 24.753 1.978 1.00 61.22 198 GLN A CA 1
ATOM 1549 C C . GLN A 1 198 ? 3.523 23.912 3.240 1.00 61.22 198 GLN A C 1
ATOM 1551 O O . GLN A 1 198 ? 3.469 22.680 3.194 1.00 61.22 198 GLN A O 1
ATOM 1556 N N . SER A 1 199 ? 3.684 24.596 4.368 1.00 77.44 199 SER A N 1
ATOM 1557 C CA . SER A 1 199 ? 3.674 23.950 5.663 1.00 77.44 199 SER A CA 1
ATOM 1558 C C . SER A 1 199 ? 2.355 23.199 5.790 1.00 77.44 199 SER A C 1
ATOM 1560 O O . SER A 1 199 ? 1.312 23.679 5.349 1.00 77.44 199 SER A O 1
ATOM 1562 N N . VAL A 1 200 ? 2.368 22.027 6.423 1.00 69.19 200 VAL A N 1
ATOM 1563 C CA . VAL A 1 200 ? 1.135 21.278 6.722 1.00 69.19 200 VAL A CA 1
ATOM 1564 C C . VAL A 1 200 ? 0.109 22.180 7.427 1.00 69.19 200 VAL A C 1
ATOM 1566 O O . VAL A 1 200 ? -1.092 22.045 7.207 1.00 69.19 200 VAL A O 1
ATOM 1569 N N . MET A 1 201 ? 0.580 23.160 8.207 1.00 69.94 201 MET A N 1
ATOM 1570 C CA . MET A 1 201 ? -0.269 24.168 8.843 1.00 69.94 201 MET A CA 1
ATOM 1571 C C . MET A 1 201 ? -0.946 25.111 7.839 1.00 69.94 201 MET A C 1
ATOM 1573 O O . MET A 1 201 ? -2.105 25.455 8.043 1.00 69.94 201 MET A O 1
ATOM 1577 N N . ASP A 1 202 ? -0.285 25.483 6.742 1.00 80.56 202 ASP A N 1
ATOM 1578 C CA . ASP A 1 202 ? -0.867 26.346 5.703 1.00 80.56 202 ASP A CA 1
ATOM 1579 C C . ASP A 1 202 ? -1.977 25.619 4.944 1.00 80.56 202 ASP A C 1
ATOM 1581 O O . ASP A 1 202 ? -3.033 26.191 4.676 1.00 80.56 202 ASP A O 1
ATOM 1585 N N . VAL A 1 203 ? -1.772 24.329 4.661 1.00 82.44 203 VAL A N 1
ATOM 1586 C CA . VAL A 1 203 ? -2.800 23.479 4.047 1.00 82.44 203 VAL A CA 1
ATOM 1587 C C . VAL A 1 203 ? -3.997 23.319 4.990 1.00 82.44 203 VAL A C 1
ATOM 1589 O O . VAL A 1 203 ? -5.142 23.414 4.548 1.00 82.44 203 VAL A O 1
ATOM 1592 N N . MET A 1 204 ? -3.766 23.143 6.296 1.00 82.88 204 MET A N 1
ATOM 1593 C CA . MET A 1 204 ? -4.854 23.068 7.281 1.00 82.88 204 MET A CA 1
ATOM 1594 C C . MET A 1 204 ? -5.625 24.385 7.418 1.00 82.88 204 MET A C 1
ATOM 1596 O O . MET A 1 204 ? -6.855 24.364 7.409 1.00 82.88 204 MET A O 1
ATOM 1600 N N . LEU A 1 205 ? -4.934 25.524 7.476 1.00 91.94 205 LEU A N 1
ATOM 1601 C CA . LEU A 1 205 ? -5.571 26.844 7.544 1.00 91.94 205 LEU A CA 1
ATOM 1602 C C . LEU A 1 205 ? -6.368 27.162 6.274 1.00 91.94 205 LEU A C 1
ATOM 1604 O O . LEU A 1 205 ? -7.442 27.764 6.344 1.00 91.94 205 LEU A O 1
ATOM 1608 N N . TYR A 1 206 ? -5.874 26.732 5.113 1.00 91.31 206 TYR A N 1
ATOM 1609 C CA . TYR A 1 206 ? -6.603 26.848 3.855 1.00 91.31 206 TYR A CA 1
ATOM 1610 C C . TYR A 1 206 ? -7.900 26.026 3.873 1.00 91.31 206 TYR A C 1
ATOM 1612 O O . TYR A 1 206 ? -8.965 26.556 3.551 1.00 91.31 206 TYR A O 1
ATOM 1620 N N . MET A 1 207 ? -7.838 24.765 4.314 1.00 91.81 207 MET A N 1
ATOM 1621 C CA . MET A 1 207 ? -9.026 23.912 4.426 1.00 91.81 207 MET A CA 1
ATOM 1622 C C . MET A 1 207 ? -10.054 24.469 5.419 1.00 91.81 207 MET A C 1
ATOM 1624 O O . MET A 1 207 ? -11.252 24.4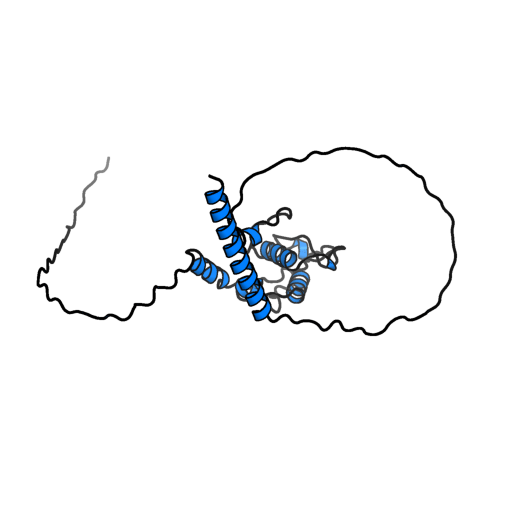40 5.138 1.00 91.81 207 MET A O 1
ATOM 1628 N N . GLU A 1 208 ? -9.608 25.011 6.555 1.00 92.62 208 GLU A N 1
ATOM 1629 C CA . GLU A 1 208 ? -10.498 25.632 7.541 1.00 92.62 208 GLU A CA 1
ATOM 1630 C C . GLU A 1 208 ? -11.211 26.863 6.966 1.00 92.62 208 GLU A C 1
ATOM 1632 O O . GLU A 1 208 ? -12.428 27.005 7.114 1.00 92.62 208 GLU A O 1
ATOM 1637 N N . ARG A 1 209 ? -10.482 27.724 6.246 1.00 95.25 209 ARG A N 1
ATOM 1638 C CA . ARG A 1 209 ? -11.063 28.889 5.568 1.00 95.25 209 ARG A CA 1
ATOM 1639 C C . ARG A 1 209 ? -12.117 28.479 4.539 1.00 95.25 209 ARG A C 1
ATOM 1641 O O . ARG A 1 209 ? -13.208 29.051 4.534 1.00 95.25 209 ARG A O 1
ATOM 1648 N N . GLU A 1 210 ? -11.810 27.514 3.676 1.00 92.75 210 GLU A N 1
ATOM 1649 C CA . GLU A 1 210 ? -12.753 27.057 2.646 1.00 92.75 210 GLU A CA 1
ATOM 1650 C C . GLU A 1 210 ? -14.000 26.414 3.266 1.00 92.75 210 GLU A C 1
ATOM 1652 O O . GLU A 1 210 ? -15.117 26.639 2.793 1.00 92.75 210 GLU A O 1
ATOM 1657 N N . TRP A 1 211 ? -13.845 25.692 4.380 1.00 94.81 211 TRP A N 1
ATOM 1658 C CA . TRP A 1 211 ? -14.973 25.139 5.128 1.00 94.81 211 TRP A CA 1
ATOM 1659 C C . TRP A 1 211 ? -15.885 26.230 5.703 1.00 94.81 211 TRP A C 1
ATOM 1661 O O . TRP A 1 211 ? -17.106 26.175 5.525 1.00 94.81 211 TRP A O 1
ATOM 1671 N N . GLN A 1 212 ? -15.313 27.258 6.336 1.00 96.25 212 GLN A N 1
ATOM 1672 C CA . GLN A 1 212 ? -16.090 28.387 6.860 1.00 96.25 212 GLN A CA 1
ATOM 1673 C C . GLN A 1 212 ? -16.847 29.116 5.742 1.00 96.25 212 GLN A C 1
ATOM 1675 O O . GLN A 1 212 ? -18.018 29.472 5.897 1.00 96.25 212 GLN A O 1
ATOM 1680 N N . LEU A 1 213 ? -16.203 29.293 4.588 1.00 94.88 213 LEU A N 1
ATOM 1681 C CA . LEU A 1 213 ? -16.805 29.942 3.429 1.00 94.88 213 LEU A CA 1
ATOM 1682 C C . LEU A 1 213 ? -17.963 29.116 2.844 1.00 94.88 213 LEU A C 1
ATOM 1684 O O . LEU A 1 213 ? -18.999 29.673 2.470 1.00 94.88 213 LEU A O 1
ATOM 1688 N N . ALA A 1 214 ? -17.820 27.790 2.798 1.00 94.00 214 ALA A N 1
ATOM 1689 C CA . ALA A 1 214 ? -18.879 26.881 2.369 1.00 94.00 214 ALA A CA 1
ATOM 1690 C C . ALA A 1 214 ? -20.090 26.920 3.317 1.00 94.00 214 ALA A C 1
ATOM 1692 O O . ALA A 1 214 ? -21.229 27.002 2.852 1.00 94.00 214 ALA A O 1
ATOM 1693 N N . MET A 1 215 ? -19.855 26.944 4.633 1.00 95.94 215 MET A N 1
ATOM 1694 C CA . MET A 1 215 ? -20.911 27.071 5.645 1.00 95.94 215 MET A CA 1
ATOM 1695 C C . MET A 1 215 ? -21.692 28.383 5.501 1.00 95.94 215 MET A C 1
ATOM 1697 O O . MET A 1 215 ? -22.924 28.374 5.509 1.00 95.94 215 MET A O 1
ATOM 1701 N N . ALA A 1 216 ? -20.991 29.501 5.297 1.00 94.12 216 ALA A N 1
ATOM 1702 C CA . ALA A 1 216 ? -21.624 30.800 5.088 1.00 94.12 216 ALA A CA 1
ATOM 1703 C C . ALA A 1 216 ? -22.487 30.827 3.813 1.00 94.12 216 ALA A C 1
ATOM 1705 O O . ALA A 1 216 ? -23.604 31.346 3.823 1.00 94.12 216 ALA A O 1
ATOM 1706 N N . ARG A 1 217 ? -22.009 30.221 2.716 1.00 95.12 217 ARG A N 1
ATOM 1707 C CA . ARG A 1 217 ? -22.785 30.098 1.469 1.00 95.12 217 ARG A CA 1
ATOM 1708 C C . ARG A 1 217 ? -24.049 29.264 1.659 1.00 95.12 217 ARG A C 1
ATOM 1710 O O . ARG A 1 217 ? -25.106 29.670 1.186 1.00 95.12 217 ARG A O 1
ATOM 1717 N N . ALA A 1 218 ? -23.953 28.140 2.368 1.00 94.12 218 ALA A N 1
ATOM 1718 C CA . ALA A 1 218 ? -25.101 27.281 2.643 1.00 94.12 218 ALA A CA 1
ATOM 1719 C C . ALA A 1 218 ? -26.175 28.008 3.473 1.00 94.12 218 ALA A C 1
ATOM 1721 O O . ALA A 1 218 ? -27.364 27.903 3.172 1.00 94.12 218 ALA A O 1
ATOM 1722 N N . GLN A 1 219 ? -25.762 28.799 4.470 1.00 92.62 219 GLN A N 1
ATOM 1723 C CA . GLN A 1 219 ? -26.683 29.628 5.253 1.00 92.62 219 GLN A CA 1
ATOM 1724 C C . GLN A 1 219 ? -27.358 30.702 4.395 1.00 92.62 219 GLN A C 1
ATOM 1726 O O . GLN A 1 219 ? -28.583 30.814 4.412 1.00 92.62 219 GLN A O 1
ATOM 1731 N N . ALA A 1 220 ? -26.589 31.427 3.581 1.00 92.94 220 ALA A N 1
ATOM 1732 C CA . ALA A 1 220 ? -27.135 32.440 2.681 1.00 92.94 220 ALA A CA 1
ATOM 1733 C C . ALA A 1 220 ? -28.118 31.842 1.655 1.00 92.94 220 ALA A C 1
ATOM 1735 O O . ALA A 1 220 ? -29.140 32.450 1.333 1.00 92.94 220 ALA A O 1
ATOM 1736 N N . GLU A 1 221 ? -27.850 30.633 1.150 1.00 93.38 221 GLU A N 1
ATOM 1737 C CA . GLU A 1 221 ? -28.774 29.930 0.257 1.00 93.38 221 GLU A CA 1
ATOM 1738 C C . GLU A 1 221 ? -30.073 29.547 0.978 1.00 93.38 221 GLU A C 1
ATOM 1740 O O . GLU A 1 221 ? -31.163 29.713 0.422 1.00 93.38 221 GLU A O 1
ATOM 1745 N N . GLN A 1 222 ? -29.984 29.086 2.227 1.00 91.06 222 GLN A N 1
ATOM 1746 C CA . GLN A 1 222 ? -31.151 28.752 3.037 1.00 91.06 222 GLN A CA 1
ATOM 1747 C C . GLN A 1 222 ? -32.024 29.986 3.313 1.00 91.06 222 GLN A C 1
ATOM 1749 O O . GLN A 1 222 ? -33.246 29.913 3.162 1.00 91.06 222 GLN A O 1
ATOM 1754 N N . GLU A 1 223 ? -31.415 31.126 3.639 1.00 91.38 223 GLU A N 1
ATOM 1755 C CA . GLU A 1 223 ? -32.117 32.402 3.820 1.00 91.38 223 GLU A CA 1
ATOM 1756 C C . GLU A 1 223 ? -32.789 32.874 2.523 1.00 91.38 223 GLU A C 1
ATOM 1758 O O . GLU A 1 223 ? -33.966 33.239 2.525 1.00 91.38 223 GLU A O 1
ATOM 1763 N N . ASN A 1 224 ? -32.100 32.780 1.383 1.00 91.12 224 ASN A N 1
ATOM 1764 C CA . ASN A 1 224 ? -32.661 33.150 0.079 1.00 91.12 224 ASN A CA 1
ATOM 1765 C C . ASN A 1 224 ? -33.819 32.219 -0.340 1.00 91.12 224 ASN A C 1
ATOM 1767 O O . ASN A 1 224 ? -34.809 32.661 -0.927 1.00 91.12 224 ASN A O 1
ATOM 1771 N N . ARG A 1 225 ? -33.751 30.924 0.007 1.00 85.31 225 ARG A N 1
ATOM 1772 C CA . ARG A 1 225 ? -34.865 29.977 -0.196 1.00 85.31 225 ARG A CA 1
ATOM 1773 C C . ARG A 1 225 ? -36.082 30.307 0.662 1.00 85.31 225 ARG A C 1
ATOM 1775 O O . ARG A 1 225 ? -37.196 30.031 0.222 1.00 85.31 225 ARG A O 1
ATOM 1782 N N . LEU A 1 226 ? -35.885 30.858 1.858 1.00 88.31 226 LEU A N 1
ATOM 1783 C CA . LEU A 1 226 ? -36.975 31.302 2.729 1.00 88.31 226 LEU A CA 1
ATOM 1784 C C . LEU A 1 226 ? -37.588 32.618 2.241 1.00 88.31 226 LEU A C 1
ATOM 1786 O O . LEU A 1 226 ? -38.803 32.740 2.258 1.00 88.31 226 LEU A O 1
ATOM 1790 N N . ALA A 1 227 ? -36.782 33.552 1.731 1.00 84.50 227 ALA A N 1
ATOM 1791 C CA . ALA A 1 227 ? -37.265 34.827 1.191 1.00 84.50 227 ALA A CA 1
ATOM 1792 C C . ALA A 1 227 ? -38.071 34.695 -0.119 1.00 84.50 227 ALA A C 1
ATOM 1794 O O . ALA A 1 227 ? -38.785 35.618 -0.503 1.00 84.50 227 ALA A O 1
ATOM 1795 N N . ARG A 1 228 ? -37.936 33.568 -0.832 1.00 81.88 228 ARG A N 1
ATOM 1796 C CA . ARG A 1 228 ? -38.668 33.271 -2.079 1.00 81.88 228 ARG A CA 1
ATOM 1797 C C . ARG A 1 228 ? -39.983 32.508 -1.876 1.00 81.88 228 ARG A C 1
ATOM 1799 O O . ARG A 1 228 ? -40.644 32.210 -2.871 1.00 81.88 228 ARG A O 1
ATOM 1806 N N . LYS A 1 229 ? -40.330 32.146 -0.641 1.00 66.94 229 LYS A N 1
ATOM 1807 C CA . LYS A 1 229 ? -41.609 31.516 -0.283 1.00 66.94 229 LYS A CA 1
ATOM 1808 C C . LYS A 1 229 ? -42.539 32.542 0.342 1.00 66.94 229 LYS A C 1
ATOM 1810 O O . LYS A 1 229 ? -43.753 32.414 0.084 1.00 66.94 229 LYS A O 1
#

Radius of gyration: 32.55 Å; chains: 1; bounding box: 66×82×101 Å

pLDDT: mean 71.44, std 22.36, range [31.84, 96.25]